Protein AF-A0A382Z1J2-F1 (afdb_monomer_lite)

Organism: NCBI:txid408172

Structure (mmCIF, N/CA/C/O backbone):
data_AF-A0A382Z1J2-F1
#
_entry.id   AF-A0A382Z1J2-F1
#
loop_
_atom_site.group_PDB
_atom_site.id
_atom_site.type_symbol
_atom_site.label_atom_id
_atom_site.label_alt_id
_atom_site.label_comp_id
_atom_site.label_asym_id
_atom_site.label_entity_id
_atom_site.label_seq_id
_atom_site.pdbx_PDB_ins_code
_atom_site.Cartn_x
_atom_site.Cartn_y
_atom_site.Cartn_z
_atom_site.occupancy
_atom_site.B_iso_or_equiv
_atom_site.auth_seq_id
_atom_site.auth_comp_id
_atom_site.auth_asym_id
_atom_site.auth_atom_id
_atom_site.pdbx_PDB_model_num
ATOM 1 N N . ALA A 1 1 ? 3.751 4.904 -7.954 1.00 71.00 1 ALA A N 1
ATOM 2 C CA . ALA A 1 1 ? 2.376 4.544 -7.549 1.00 71.00 1 ALA A CA 1
ATOM 3 C C . ALA A 1 1 ? 1.380 5.595 -8.048 1.00 71.00 1 ALA A C 1
ATOM 5 O O . ALA A 1 1 ? 1.786 6.731 -8.272 1.00 71.00 1 ALA A O 1
ATOM 6 N N . GLY A 1 2 ? 0.118 5.220 -8.279 1.00 85.19 2 GLY A N 1
ATOM 7 C CA . GLY A 1 2 ? -0.967 6.159 -8.624 1.00 85.19 2 GLY A CA 1
ATOM 8 C C . GLY A 1 2 ? -1.849 6.589 -7.457 1.00 85.19 2 GLY A C 1
ATOM 9 O O . GLY A 1 2 ? -2.579 7.573 -7.568 1.00 85.19 2 GLY A O 1
ATOM 10 N N . SER A 1 3 ? -1.703 5.887 -6.339 1.00 89.44 3 SER A N 1
ATOM 11 C CA . SER A 1 3 ? -2.340 6.173 -5.064 1.00 89.44 3 SER A CA 1
ATOM 12 C C . SER A 1 3 ? -1.285 6.220 -3.968 1.00 89.44 3 SER A C 1
ATOM 14 O O . SER A 1 3 ? -0.315 5.460 -3.997 1.00 89.44 3 SER A O 1
ATOM 16 N N . ALA A 1 4 ? -1.483 7.111 -3.009 1.00 90.88 4 ALA A N 1
ATOM 17 C CA . ALA A 1 4 ? -0.715 7.204 -1.780 1.00 90.88 4 ALA A CA 1
ATOM 18 C C . ALA A 1 4 ? -1.682 7.411 -0.617 1.00 90.88 4 ALA A C 1
ATOM 20 O O . ALA A 1 4 ? -2.645 8.170 -0.740 1.00 90.88 4 ALA A O 1
ATOM 21 N N . PHE A 1 5 ? -1.411 6.770 0.515 1.00 93.94 5 PHE A N 1
ATOM 22 C CA . PHE A 1 5 ? -2.270 6.857 1.686 1.00 93.94 5 PHE A CA 1
ATOM 23 C C . PHE A 1 5 ? -1.522 7.488 2.851 1.00 93.94 5 PHE A C 1
ATOM 25 O O . PHE A 1 5 ? -0.310 7.320 3.022 1.00 93.94 5 PHE A O 1
ATOM 32 N N . LYS A 1 6 ? -2.251 8.239 3.671 1.00 94.75 6 LYS A N 1
ATOM 33 C CA . LYS A 1 6 ? -1.761 8.701 4.967 1.00 94.75 6 LYS A CA 1
ATOM 34 C C . LYS A 1 6 ? -2.749 8.312 6.041 1.00 94.75 6 LYS A C 1
ATOM 36 O O . LYS A 1 6 ? -3.935 8.584 5.900 1.00 94.75 6 LYS A O 1
ATOM 41 N N . LYS A 1 7 ? -2.246 7.723 7.118 1.00 94.88 7 LYS A N 1
ATOM 42 C CA . LYS A 1 7 ? -3.009 7.506 8.338 1.00 94.88 7 LYS A CA 1
ATOM 43 C C . LYS A 1 7 ? -2.751 8.666 9.293 1.00 94.88 7 LYS A C 1
ATOM 45 O O . LYS A 1 7 ? -1.609 8.871 9.711 1.00 94.88 7 LYS A O 1
ATOM 50 N N . VAL A 1 8 ? -3.791 9.421 9.618 1.00 93.69 8 VAL A N 1
ATOM 51 C CA . VAL A 1 8 ? -3.743 10.575 10.517 1.00 93.69 8 VAL A CA 1
ATOM 52 C C . VAL A 1 8 ? -4.424 10.200 11.822 1.00 93.69 8 VAL A C 1
ATOM 54 O O . VAL A 1 8 ? -5.600 9.864 11.829 1.00 93.69 8 VAL A O 1
ATOM 57 N N . TYR A 1 9 ? -3.686 10.231 12.926 1.00 91.06 9 TYR A N 1
ATOM 58 C CA . TYR A 1 9 ? -4.216 9.926 14.254 1.00 91.06 9 TYR A CA 1
ATOM 59 C C . TYR A 1 9 ? -3.535 10.786 15.314 1.00 91.06 9 TYR A C 1
ATOM 61 O O . TYR A 1 9 ? -2.428 11.284 15.109 1.00 91.06 9 TYR A O 1
ATOM 69 N N . TYR A 1 10 ? -4.196 10.973 16.453 1.00 87.38 10 TYR A N 1
ATOM 70 C CA . TYR A 1 10 ? -3.567 11.578 17.621 1.00 87.38 10 TYR A CA 1
ATOM 71 C C . TYR A 1 10 ? -2.787 10.503 18.378 1.00 87.38 10 TYR A C 1
ATOM 73 O O . TYR A 1 10 ? -3.355 9.485 18.767 1.00 87.38 10 TYR A O 1
ATOM 81 N N . ASP A 1 11 ? -1.480 10.698 18.529 1.00 84.69 11 ASP A N 1
ATOM 82 C CA . ASP A 1 11 ? -0.621 9.787 19.278 1.00 84.69 11 ASP A CA 1
ATOM 83 C C . ASP A 1 11 ? -0.529 10.278 20.725 1.00 84.69 11 ASP A C 1
ATOM 85 O O . ASP A 1 11 ? 0.053 11.332 20.991 1.00 84.69 11 ASP A O 1
ATOM 89 N N . GLU A 1 12 ? -1.129 9.529 21.651 1.00 75.19 12 GLU A N 1
ATOM 90 C CA . GLU A 1 12 ? -1.176 9.881 23.075 1.00 75.19 12 GLU A CA 1
ATOM 91 C C . GLU A 1 12 ? 0.209 9.867 23.732 1.00 75.19 12 GLU A C 1
ATOM 93 O O . GLU A 1 12 ? 0.464 10.667 24.629 1.00 75.19 12 GLU A O 1
ATOM 98 N N . LEU A 1 13 ? 1.131 9.020 23.260 1.00 76.56 13 LEU A N 1
ATOM 99 C CA . LEU A 1 13 ? 2.489 8.947 23.806 1.00 76.56 13 LEU A CA 1
ATOM 100 C C . LEU A 1 13 ? 3.318 10.164 23.392 1.00 76.56 13 LEU A C 1
ATOM 102 O O . LEU A 1 13 ? 4.141 10.652 24.164 1.00 76.56 13 LEU A O 1
ATOM 106 N N . LEU A 1 14 ? 3.106 10.659 22.170 1.00 82.19 14 LEU A N 1
ATOM 107 C CA . LEU A 1 14 ? 3.779 11.853 21.653 1.00 82.19 14 LEU A CA 1
ATOM 108 C C . LEU A 1 14 ? 3.022 13.155 21.957 1.00 82.19 14 LEU A C 1
ATOM 110 O O . LEU A 1 14 ? 3.571 14.234 21.726 1.00 82.19 14 LEU A O 1
ATOM 114 N N . GLY A 1 15 ? 1.770 13.074 22.416 1.00 86.81 15 GLY A N 1
ATOM 115 C CA . GLY A 1 15 ? 0.908 14.221 22.709 1.00 86.81 15 GLY A CA 1
ATOM 116 C C . GLY A 1 15 ? 0.583 15.092 21.491 1.00 86.81 15 GLY A C 1
ATOM 117 O O . GLY A 1 15 ? 0.356 16.296 21.634 1.00 86.81 15 GLY A O 1
ATOM 118 N N . ARG A 1 16 ? 0.599 14.534 20.272 1.00 90.75 16 ARG A N 1
ATOM 119 C CA . ARG A 1 16 ? 0.376 15.301 19.033 1.00 90.75 16 ARG A CA 1
ATOM 120 C C . ARG A 1 16 ? -0.281 14.482 17.930 1.00 90.75 16 ARG A C 1
ATOM 122 O O . ARG A 1 16 ? -0.184 13.259 17.897 1.00 90.75 16 ARG A O 1
ATOM 129 N N . ALA A 1 17 ? -0.879 15.181 16.967 1.00 91.25 17 ALA A N 1
ATOM 130 C CA . ALA A 1 17 ? -1.328 14.566 15.725 1.00 91.25 17 ALA A CA 1
ATOM 131 C C . ALA A 1 17 ? -0.125 14.080 14.900 1.00 91.25 17 ALA A C 1
ATOM 133 O O . ALA A 1 17 ? 0.835 14.819 14.666 1.00 91.25 17 ALA A O 1
ATOM 134 N N . VAL A 1 18 ? -0.194 12.833 14.449 1.00 92.75 18 VAL A N 1
ATOM 135 C CA . VAL A 1 18 ? 0.804 12.181 13.609 1.00 92.75 18 VAL A CA 1
ATOM 136 C C . VAL A 1 18 ? 0.145 11.793 12.294 1.00 92.75 18 VAL A C 1
ATOM 138 O O . VAL A 1 18 ? -0.941 11.223 12.260 1.00 92.75 18 VAL A O 1
ATOM 141 N N . SER A 1 19 ? 0.829 12.101 11.196 1.00 93.50 19 SER A N 1
ATOM 142 C CA . SER A 1 19 ? 0.450 11.688 9.848 1.00 93.50 19 SER A CA 1
ATOM 143 C C . SER A 1 19 ? 1.495 10.700 9.341 1.00 93.50 19 SER A C 1
ATOM 145 O O . SER A 1 19 ? 2.573 11.111 8.906 1.00 93.50 19 SER A O 1
ATOM 147 N N . LYS A 1 20 ? 1.176 9.407 9.365 1.00 93.00 20 LYS A N 1
ATOM 148 C CA . LYS A 1 20 ? 2.067 8.346 8.890 1.00 93.00 20 LYS A CA 1
ATOM 149 C C . LYS A 1 20 ? 1.726 7.968 7.451 1.00 93.00 20 LYS A C 1
ATOM 151 O O . LYS A 1 20 ? 0.559 7.800 7.115 1.00 93.00 20 LYS A O 1
ATOM 156 N N . PHE A 1 21 ? 2.742 7.841 6.604 1.00 93.56 21 PHE A N 1
ATOM 157 C CA . PHE A 1 21 ? 2.568 7.308 5.254 1.00 93.56 21 PHE A CA 1
ATOM 158 C C . PHE A 1 21 ? 2.218 5.815 5.308 1.00 93.56 21 PHE A C 1
ATOM 160 O O . PHE A 1 21 ? 2.789 5.080 6.113 1.00 93.56 21 PHE A O 1
ATOM 167 N N . VAL A 1 22 ? 1.283 5.398 4.458 1.00 92.69 22 VAL A N 1
ATOM 168 C CA . VAL A 1 22 ? 0.839 4.011 4.295 1.00 92.69 22 VAL A CA 1
ATOM 169 C C . VAL A 1 22 ? 0.973 3.654 2.818 1.00 92.69 22 VAL A C 1
ATOM 171 O O . VAL A 1 22 ? 0.518 4.405 1.946 1.00 92.69 22 VAL A O 1
ATOM 174 N N . GLN A 1 23 ? 1.640 2.535 2.538 1.00 88.69 23 GLN A N 1
ATOM 175 C CA . GLN A 1 23 ? 1.785 2.035 1.175 1.00 88.69 23 GLN A CA 1
ATOM 176 C C . GLN A 1 23 ? 0.443 1.508 0.663 1.00 88.69 23 GLN A C 1
ATOM 178 O O . GLN A 1 23 ? -0.420 1.102 1.436 1.00 88.69 23 GLN A O 1
ATOM 183 N N . ALA A 1 24 ? 0.252 1.544 -0.656 1.00 87.50 24 ALA A N 1
ATOM 184 C CA . ALA A 1 24 ? -0.990 1.070 -1.260 1.00 87.50 24 ALA A CA 1
ATOM 185 C C . ALA A 1 24 ? -1.201 -0.437 -1.055 1.00 87.50 24 ALA A C 1
ATOM 187 O O . ALA A 1 24 ? -2.344 -0.855 -0.895 1.00 87.50 24 ALA A O 1
ATOM 188 N N . ASP A 1 25 ? -0.111 -1.204 -1.005 1.00 86.81 25 ASP A N 1
ATOM 189 C CA . ASP A 1 25 ? -0.128 -2.661 -0.838 1.00 86.81 25 ASP A CA 1
ATOM 190 C C . ASP A 1 25 ? -0.486 -3.083 0.598 1.00 86.81 25 ASP A C 1
ATOM 192 O O . ASP A 1 25 ? -1.042 -4.156 0.817 1.00 86.81 25 ASP A O 1
ATOM 196 N N . ASP A 1 26 ? -0.245 -2.201 1.574 1.00 90.69 26 ASP A N 1
ATOM 197 C CA . ASP A 1 26 ? -0.580 -2.426 2.984 1.00 90.69 26 ASP A CA 1
ATOM 198 C C . ASP A 1 26 ? -2.039 -2.068 3.319 1.00 90.69 26 ASP A C 1
ATOM 200 O O . ASP A 1 26 ? -2.511 -2.375 4.416 1.00 90.69 26 ASP A O 1
ATOM 204 N N . LEU A 1 27 ? -2.768 -1.402 2.415 1.00 92.25 27 LEU A N 1
ATOM 205 C CA . LEU A 1 27 ? -4.158 -0.996 2.626 1.00 92.25 27 LEU A CA 1
ATOM 206 C C . LEU A 1 27 ? -5.108 -1.852 1.784 1.00 92.25 27 LEU A C 1
ATOM 208 O O . LEU A 1 27 ? -5.113 -1.775 0.556 1.00 92.25 27 LEU A O 1
ATOM 212 N N . VAL A 1 28 ? -5.969 -2.611 2.456 1.00 91.69 28 VAL A N 1
ATOM 213 C CA . VAL A 1 28 ? -6.955 -3.499 1.839 1.00 91.69 28 VAL A CA 1
ATOM 214 C C . VAL A 1 28 ? -8.354 -2.929 2.044 1.00 91.69 28 VAL A C 1
ATOM 216 O O . VAL A 1 28 ? -8.776 -2.640 3.165 1.00 91.69 28 VAL A O 1
ATOM 219 N N . VAL A 1 29 ? -9.088 -2.789 0.944 1.00 92.12 29 VAL A N 1
ATOM 220 C CA . VAL A 1 29 ? -10.468 -2.292 0.917 1.00 92.12 29 VAL A CA 1
ATOM 221 C C . VAL A 1 29 ? -11.348 -3.208 0.056 1.00 92.12 29 VAL A C 1
ATOM 223 O O . VAL A 1 29 ? -10.836 -3.852 -0.864 1.00 92.12 29 VAL A O 1
ATOM 226 N N . PRO A 1 30 ? -12.664 -3.289 0.321 1.00 90.56 30 PRO A N 1
ATOM 227 C CA . PRO A 1 30 ? -13.604 -4.015 -0.521 1.00 90.56 30 PRO A CA 1
ATOM 228 C C . PRO A 1 30 ? -13.567 -3.546 -1.978 1.00 90.56 30 PRO A C 1
ATOM 230 O O . PRO A 1 30 ? -13.531 -2.350 -2.256 1.00 90.56 30 PRO A O 1
ATOM 233 N N . TYR A 1 31 ? -13.669 -4.490 -2.918 1.00 85.81 31 TYR A N 1
ATOM 234 C CA . TYR A 1 31 ? -13.696 -4.195 -4.358 1.00 85.81 31 TYR A CA 1
ATOM 235 C C . TYR A 1 31 ? -14.867 -3.308 -4.795 1.00 85.81 31 TYR A C 1
ATOM 237 O O . TYR A 1 31 ? -14.799 -2.671 -5.843 1.00 85.81 31 TYR A O 1
ATOM 245 N N . THR A 1 32 ? -15.946 -3.286 -4.016 1.00 86.69 32 THR A N 1
ATOM 246 C CA . THR A 1 32 ? -17.140 -2.476 -4.275 1.00 86.69 32 THR A CA 1
ATOM 247 C C . THR A 1 32 ? -16.946 -0.999 -3.934 1.00 86.69 32 THR A C 1
ATOM 249 O O . THR A 1 32 ? -17.743 -0.177 -4.377 1.00 86.69 32 THR A O 1
ATOM 252 N N . ALA A 1 33 ? -15.910 -0.646 -3.168 1.00 87.25 33 ALA A N 1
ATOM 253 C CA . ALA A 1 33 ? -15.700 0.715 -2.700 1.00 87.25 33 ALA A CA 1
ATOM 254 C C . ALA A 1 33 ? -15.060 1.604 -3.780 1.00 87.25 33 ALA A C 1
ATOM 256 O O . ALA A 1 33 ? -14.008 1.294 -4.344 1.00 87.25 33 ALA A O 1
ATOM 257 N N . THR A 1 34 ? -15.668 2.765 -4.030 1.00 85.81 34 THR A N 1
ATOM 258 C CA . THR A 1 34 ? -15.136 3.810 -4.924 1.00 85.81 34 THR A CA 1
ATOM 259 C C . THR A 1 34 ? -14.233 4.810 -4.210 1.00 85.81 34 THR A C 1
ATOM 261 O O . THR A 1 34 ? -13.389 5.458 -4.838 1.00 85.81 34 THR A O 1
ATOM 264 N N . SER A 1 35 ? -14.386 4.942 -2.897 1.00 86.69 35 SER A N 1
ATOM 265 C CA . SER A 1 35 ? -13.677 5.886 -2.035 1.00 86.69 35 SER A CA 1
ATOM 266 C C . SER A 1 35 ? -13.406 5.246 -0.665 1.00 86.69 35 SER A C 1
ATOM 268 O O . SER A 1 35 ? -13.819 4.112 -0.428 1.00 86.69 35 SER A O 1
ATOM 270 N N . ILE A 1 36 ? -12.648 5.915 0.211 1.00 88.88 36 ILE A N 1
ATOM 271 C CA . ILE A 1 36 ? -12.425 5.411 1.584 1.00 88.88 36 ILE A CA 1
ATOM 272 C C . ILE A 1 36 ? -13.680 5.637 2.430 1.00 88.88 36 ILE A C 1
ATOM 274 O O . ILE A 1 36 ? -14.003 4.835 3.304 1.00 88.88 36 ILE A O 1
ATOM 278 N N . GLU A 1 37 ? -14.383 6.720 2.131 1.00 85.31 37 GLU A N 1
ATOM 279 C CA . GLU A 1 37 ? -15.594 7.174 2.790 1.00 85.31 37 GLU A CA 1
ATOM 280 C C . GLU A 1 37 ? -16.766 6.216 2.534 1.00 85.31 37 GLU A C 1
ATOM 282 O O . GLU A 1 37 ? -17.547 5.949 3.442 1.00 85.31 37 GLU A O 1
ATOM 287 N N . ASP A 1 38 ? -16.841 5.640 1.330 1.00 85.88 38 ASP A N 1
ATOM 288 C CA . ASP A 1 38 ? -17.861 4.650 0.954 1.00 85.88 38 ASP A CA 1
ATOM 289 C C . ASP A 1 38 ? -17.485 3.213 1.364 1.00 85.88 38 ASP A C 1
ATOM 291 O O . ASP A 1 38 ? -18.236 2.272 1.110 1.00 85.88 38 ASP A O 1
ATOM 295 N N . ALA A 1 39 ? -16.294 3.000 1.932 1.00 89.00 39 ALA A N 1
ATOM 296 C CA . ALA A 1 39 ? -15.816 1.664 2.259 1.00 89.00 39 ALA A CA 1
ATOM 297 C C . ALA A 1 39 ? -16.370 1.180 3.609 1.00 89.00 39 ALA A C 1
ATOM 299 O O . ALA A 1 39 ? -16.010 1.699 4.671 1.00 89.00 39 ALA A O 1
ATOM 300 N N . ASP A 1 40 ? -17.156 0.099 3.565 1.00 87.56 40 ASP A N 1
ATOM 301 C CA . ASP A 1 40 ? -17.682 -0.593 4.755 1.00 87.56 40 ASP A CA 1
ATOM 302 C C . ASP A 1 40 ? -16.577 -1.163 5.656 1.00 87.56 40 ASP A C 1
ATOM 304 O O . ASP A 1 40 ? -16.747 -1.315 6.868 1.00 87.56 40 ASP A O 1
ATOM 308 N N . ALA A 1 41 ? -15.442 -1.513 5.051 1.00 91.62 41 ALA A N 1
ATOM 309 C CA . ALA A 1 41 ? -14.282 -2.037 5.743 1.00 91.62 41 ALA A CA 1
ATOM 310 C C . ALA A 1 41 ? -13.006 -1.397 5.197 1.00 91.62 41 ALA A C 1
ATOM 312 O O . ALA A 1 41 ? -12.798 -1.339 3.988 1.00 91.62 41 ALA A O 1
ATOM 313 N N . VAL A 1 42 ? -12.120 -0.963 6.087 1.00 94.31 42 VAL A N 1
ATOM 314 C CA . VAL A 1 42 ? -10.776 -0.507 5.717 1.00 94.31 42 VAL A CA 1
ATOM 315 C C . VAL A 1 42 ? -9.781 -1.251 6.585 1.00 94.31 42 VAL A C 1
ATOM 317 O O . VAL A 1 42 ? -9.794 -1.116 7.806 1.00 94.31 42 VAL A O 1
ATOM 320 N N . MET A 1 43 ? -8.935 -2.069 5.969 1.00 95.12 43 MET A N 1
ATOM 321 C CA . MET A 1 43 ? -7.949 -2.874 6.678 1.00 95.12 43 MET A CA 1
ATOM 322 C C . MET A 1 43 ? -6.549 -2.374 6.358 1.00 95.12 43 MET A C 1
ATOM 324 O O . MET A 1 43 ? -6.213 -2.133 5.203 1.00 95.12 43 MET A O 1
ATOM 328 N N . HIS A 1 44 ? -5.727 -2.228 7.385 1.00 95.50 44 HIS A N 1
ATOM 329 C CA . HIS A 1 44 ? -4.332 -1.842 7.254 1.00 95.50 44 HIS A CA 1
ATOM 330 C C . HIS A 1 44 ? -3.446 -2.932 7.842 1.00 95.50 44 HIS A C 1
ATOM 332 O O . HIS A 1 44 ? -3.523 -3.242 9.034 1.00 95.50 44 HIS A O 1
ATOM 338 N N . THR A 1 45 ? -2.607 -3.502 6.989 1.00 93.75 45 THR A N 1
ATOM 339 C CA . THR A 1 45 ? -1.619 -4.511 7.342 1.00 93.75 45 THR A CA 1
ATOM 340 C C . THR A 1 45 ? -0.361 -3.837 7.868 1.00 93.75 45 THR A C 1
ATOM 342 O O . THR A 1 45 ? 0.194 -2.933 7.255 1.00 93.75 45 THR A O 1
ATOM 345 N N . ILE A 1 46 ? 0.094 -4.268 9.039 1.00 91.81 46 ILE A N 1
ATOM 346 C CA . ILE A 1 46 ? 1.254 -3.721 9.731 1.00 91.81 46 ILE A CA 1
ATOM 347 C C . ILE A 1 46 ? 2.181 -4.878 10.077 1.00 91.81 46 ILE A C 1
ATOM 349 O O . ILE A 1 46 ? 1.844 -5.733 10.895 1.00 91.81 46 ILE A O 1
ATOM 353 N N . LYS A 1 47 ? 3.381 -4.869 9.500 1.00 89.56 47 LYS A N 1
ATOM 354 C CA . LYS A 1 47 ? 4.469 -5.766 9.899 1.00 89.56 47 LYS A CA 1
ATOM 355 C C . LYS A 1 47 ? 5.206 -5.160 11.100 1.00 89.56 47 LYS A C 1
ATOM 357 O O . LYS A 1 47 ? 5.559 -3.978 11.075 1.00 89.56 47 LYS A O 1
ATOM 362 N N . MET A 1 48 ? 5.408 -5.928 12.171 1.00 87.88 48 MET A N 1
ATOM 363 C CA . MET A 1 48 ? 6.170 -5.484 13.346 1.00 87.88 48 MET A CA 1
ATOM 364 C C . MET A 1 48 ? 7.040 -6.586 13.940 1.00 87.88 48 MET A C 1
ATOM 366 O O . MET A 1 48 ? 6.715 -7.764 13.832 1.00 87.88 48 MET A O 1
ATOM 370 N N . SER A 1 49 ? 8.137 -6.184 14.580 1.00 88.75 49 SER A N 1
ATOM 371 C CA . SER A 1 49 ? 9.026 -7.105 15.287 1.00 88.75 49 SER A CA 1
ATOM 372 C C . SER A 1 49 ? 8.362 -7.665 16.548 1.00 88.75 49 SER A C 1
ATOM 374 O O . SER A 1 49 ? 7.516 -7.003 17.161 1.00 88.75 49 SER A O 1
ATOM 376 N N . GLU A 1 50 ? 8.796 -8.849 16.982 1.00 87.88 50 GLU A N 1
ATOM 377 C CA . GLU A 1 50 ? 8.374 -9.450 18.254 1.00 87.88 50 GLU A CA 1
ATOM 378 C C . GLU A 1 50 ? 8.512 -8.478 19.436 1.00 87.88 50 GLU A C 1
ATOM 380 O O . GLU A 1 50 ? 7.599 -8.318 20.245 1.00 87.88 50 GLU A O 1
ATOM 385 N N . ASN A 1 51 ? 9.641 -7.770 19.515 1.00 88.38 51 ASN A N 1
ATOM 386 C CA . ASN A 1 51 ? 9.920 -6.860 20.621 1.00 88.38 51 ASN A CA 1
ATOM 387 C C . ASN A 1 51 ? 8.953 -5.666 20.643 1.00 88.38 51 ASN A C 1
ATOM 389 O O . ASN A 1 51 ? 8.484 -5.262 21.706 1.00 88.38 51 ASN A O 1
ATOM 393 N N . ASP A 1 52 ? 8.621 -5.096 19.483 1.00 89.12 52 ASP A N 1
ATOM 394 C CA . ASP A 1 52 ? 7.679 -3.974 19.419 1.00 89.12 52 ASP A CA 1
ATOM 395 C C . ASP A 1 52 ? 6.244 -4.415 19.715 1.00 89.12 52 ASP A C 1
ATOM 397 O O . ASP A 1 52 ? 5.498 -3.685 20.376 1.00 89.12 52 ASP A O 1
ATOM 401 N N . LEU A 1 53 ? 5.875 -5.627 19.296 1.00 89.31 53 LEU A N 1
ATOM 402 C CA . LEU A 1 53 ? 4.618 -6.256 19.684 1.00 89.31 53 LEU A CA 1
ATOM 403 C C . LEU A 1 53 ? 4.558 -6.464 21.202 1.00 89.31 53 LEU A C 1
ATOM 405 O O . LEU A 1 53 ? 3.594 -6.030 21.838 1.00 89.31 53 LEU A O 1
ATOM 409 N N . ARG A 1 54 ? 5.618 -7.017 21.806 1.00 89.75 54 ARG A N 1
ATOM 410 C CA . ARG A 1 54 ? 5.702 -7.239 23.255 1.00 89.75 54 ARG A CA 1
ATOM 411 C C . ARG A 1 54 ? 5.620 -5.935 24.039 1.00 89.75 54 ARG A C 1
ATOM 413 O O . ARG A 1 54 ? 4.869 -5.861 25.006 1.00 89.75 54 ARG A O 1
ATOM 420 N N . LYS A 1 55 ? 6.313 -4.876 23.607 1.00 89.44 55 LYS A N 1
ATOM 421 C CA . LYS A 1 55 ? 6.204 -3.542 24.227 1.00 89.44 55 LYS A CA 1
ATOM 422 C C . LYS A 1 55 ? 4.763 -3.037 24.235 1.00 89.44 55 LYS A C 1
ATOM 424 O O . LYS A 1 55 ? 4.315 -2.509 25.247 1.00 89.44 55 LYS A O 1
ATOM 429 N N . LYS A 1 56 ? 4.023 -3.219 23.136 1.00 88.94 56 LYS A N 1
ATOM 430 C CA . LYS A 1 56 ? 2.610 -2.814 23.045 1.00 88.94 56 LYS A CA 1
ATOM 431 C C . LYS A 1 56 ? 1.679 -3.681 23.893 1.00 88.94 56 LYS A C 1
ATOM 433 O O . LYS A 1 56 ? 0.697 -3.154 24.410 1.00 88.94 56 LYS A O 1
ATOM 438 N N . GLN A 1 57 ? 1.982 -4.969 24.057 1.00 90.75 57 GLN A N 1
ATOM 439 C CA . GLN A 1 57 ? 1.267 -5.840 24.997 1.00 90.75 57 GLN A CA 1
ATOM 440 C C . GLN A 1 57 ? 1.489 -5.391 26.447 1.00 90.75 57 GLN A C 1
ATOM 442 O O . GLN A 1 57 ? 0.531 -5.194 27.186 1.00 90.75 57 GLN A O 1
ATOM 447 N N . VAL A 1 58 ? 2.744 -5.137 26.832 1.00 89.75 58 VAL A N 1
ATOM 448 C CA . VAL A 1 58 ? 3.106 -4.674 28.184 1.00 89.75 58 VAL A CA 1
ATOM 449 C C . VAL A 1 58 ? 2.531 -3.286 28.484 1.00 89.75 58 VAL A C 1
ATOM 451 O O . VAL A 1 58 ? 2.096 -3.032 29.602 1.00 89.75 58 VAL A O 1
ATOM 454 N N . ALA A 1 59 ? 2.466 -2.401 27.486 1.00 87.62 59 ALA A N 1
ATOM 455 C CA . ALA A 1 59 ? 1.813 -1.096 27.604 1.00 87.62 59 ALA A CA 1
ATOM 456 C C . ALA A 1 59 ? 0.273 -1.175 27.697 1.00 87.62 59 ALA A C 1
ATOM 458 O O . ALA A 1 59 ? -0.375 -0.144 27.855 1.00 87.62 59 ALA A O 1
ATOM 459 N N . GLY A 1 60 ? -0.326 -2.366 27.564 1.00 86.44 60 GLY A N 1
ATOM 460 C CA . GLY A 1 60 ? -1.776 -2.573 27.619 1.00 86.44 60 GLY A CA 1
ATOM 461 C C . GLY A 1 60 ? -2.531 -2.179 26.344 1.00 86.44 60 GLY A C 1
ATOM 462 O O . GLY A 1 60 ? -3.759 -2.213 26.328 1.00 86.44 60 GLY A O 1
ATOM 463 N N . PHE A 1 61 ? -1.830 -1.821 25.262 1.00 88.31 61 PHE A N 1
ATOM 464 C CA . PHE A 1 61 ? -2.463 -1.484 23.981 1.00 88.31 61 PHE A CA 1
ATOM 465 C C . PHE A 1 61 ? -3.001 -2.728 23.259 1.00 88.31 61 PHE A C 1
ATOM 467 O O . PHE A 1 61 ? -4.054 -2.688 22.614 1.00 88.31 61 PHE A O 1
ATOM 474 N N . TYR A 1 62 ? -2.269 -3.838 23.373 1.00 92.44 62 TYR A N 1
ATOM 475 C CA . TYR A 1 62 ? -2.676 -5.153 22.890 1.00 92.44 62 TYR A CA 1
ATOM 476 C C . TYR A 1 62 ? -2.868 -6.114 24.055 1.00 92.44 62 TYR A C 1
ATOM 478 O O . TYR A 1 62 ? -2.180 -6.030 25.069 1.00 92.44 62 TYR A O 1
ATOM 486 N N . LYS A 1 63 ? -3.786 -7.063 23.884 1.00 92.25 63 LYS A N 1
ATOM 487 C CA . LYS A 1 63 ? -3.974 -8.176 24.805 1.00 92.25 63 LYS A CA 1
ATOM 488 C C . LYS A 1 63 ? -2.670 -8.966 24.925 1.00 92.25 63 LYS A C 1
ATOM 490 O O . LYS A 1 63 ? -2.069 -9.328 23.910 1.00 92.25 63 LYS A O 1
ATOM 495 N N . ASP A 1 64 ? -2.257 -9.235 26.160 1.00 90.00 64 ASP A N 1
ATOM 496 C CA . ASP A 1 64 ? -1.115 -10.101 26.437 1.00 90.00 64 ASP A CA 1
ATOM 497 C C . ASP A 1 64 ? -1.509 -11.557 26.135 1.00 90.00 64 ASP A C 1
ATOM 499 O O . ASP A 1 64 ? -2.268 -12.188 26.873 1.00 90.00 64 ASP A O 1
ATOM 503 N N . VAL A 1 65 ? -1.070 -12.042 24.975 1.00 88.62 65 VAL A N 1
ATOM 504 C CA . VAL A 1 65 ? -1.235 -13.419 24.508 1.00 88.62 65 VAL A CA 1
ATOM 505 C C . VAL A 1 65 ? 0.080 -13.885 23.905 1.00 88.62 65 VAL A C 1
ATOM 507 O O . VAL A 1 65 ? 0.772 -13.116 23.234 1.00 88.62 65 VAL A O 1
ATOM 510 N N . GLU A 1 66 ? 0.411 -15.151 24.132 1.00 84.44 66 GLU A N 1
ATOM 511 C CA . GLU A 1 66 ? 1.572 -15.775 23.511 1.00 84.44 66 GLU A CA 1
ATOM 512 C C . GLU A 1 66 ? 1.282 -16.005 22.022 1.00 84.44 66 GLU A C 1
ATOM 514 O O . GLU A 1 66 ? 0.289 -16.640 21.653 1.00 84.44 66 GLU A O 1
ATOM 519 N N . LEU A 1 67 ? 2.124 -15.437 21.161 1.00 84.25 67 LEU A N 1
ATOM 520 C CA . LEU A 1 67 ? 1.981 -15.480 19.709 1.00 84.25 67 LEU A CA 1
ATOM 521 C C . LEU A 1 67 ? 3.230 -16.124 19.127 1.00 84.25 67 LEU A C 1
ATOM 523 O O . LEU A 1 67 ? 4.338 -15.878 19.595 1.00 84.25 67 LEU A O 1
ATOM 527 N N . LYS A 1 68 ? 3.049 -16.940 18.091 1.00 80.94 68 LYS A N 1
ATOM 528 C CA . LYS A 1 68 ? 4.165 -17.525 17.350 1.00 80.94 68 LYS A CA 1
ATOM 529 C C . LYS A 1 68 ? 4.378 -16.732 16.067 1.00 80.94 68 LYS A C 1
ATOM 531 O O . LYS A 1 68 ? 3.376 -16.392 15.431 1.00 80.94 68 LYS A O 1
ATOM 536 N N . PRO A 1 69 ? 5.632 -16.442 15.688 1.00 75.88 69 PRO A N 1
ATOM 537 C CA . PRO A 1 69 ? 5.901 -15.756 14.438 1.00 75.88 69 PRO A CA 1
ATOM 538 C C . PRO A 1 69 ? 5.363 -16.592 13.277 1.00 75.88 69 PRO A C 1
ATOM 540 O O . PRO A 1 69 ? 5.452 -17.825 13.271 1.00 75.88 69 PRO A O 1
ATOM 543 N N . GLY A 1 70 ? 4.752 -15.911 12.313 1.00 69.00 70 GLY A N 1
ATOM 544 C CA . GLY A 1 70 ? 4.348 -16.543 11.067 1.00 69.00 70 GLY A CA 1
ATOM 545 C C . GLY A 1 70 ? 5.557 -16.875 10.210 1.00 69.00 70 GLY A C 1
ATOM 546 O O . GLY A 1 70 ? 6.607 -16.243 10.316 1.00 69.00 70 GLY A O 1
ATOM 547 N N . TYR A 1 71 ? 5.387 -17.828 9.299 1.00 65.25 71 TYR A N 1
ATOM 548 C CA . TYR A 1 71 ? 6.315 -17.937 8.183 1.00 65.25 71 TYR A CA 1
ATOM 549 C C . TYR A 1 71 ? 6.098 -16.732 7.270 1.00 65.25 71 TYR A C 1
ATOM 551 O O . TYR A 1 71 ? 4.995 -16.540 6.756 1.00 65.25 71 TYR A O 1
ATOM 559 N N . ASP A 1 72 ? 7.147 -15.939 7.066 1.00 63.56 72 ASP A N 1
ATOM 560 C CA . ASP A 1 72 ? 7.179 -14.863 6.077 1.00 63.56 72 ASP A CA 1
ATOM 561 C C . ASP A 1 72 ? 7.123 -15.491 4.675 1.00 63.56 72 ASP A C 1
ATOM 563 O O . ASP A 1 72 ? 8.146 -15.795 4.056 1.00 63.56 72 ASP A O 1
ATOM 567 N N . GLN A 1 73 ? 5.911 -15.805 4.209 1.00 63.06 73 GLN A N 1
ATOM 568 C CA . GLN A 1 73 ? 5.674 -16.318 2.864 1.00 63.06 73 GLN A CA 1
ATOM 569 C C . GLN A 1 73 ? 5.797 -15.166 1.874 1.00 63.06 73 GLN A C 1
ATOM 571 O O . GLN A 1 73 ? 4.806 -14.592 1.435 1.00 63.06 73 GLN A O 1
ATOM 576 N N . GLU A 1 74 ? 7.035 -14.836 1.525 1.00 68.12 74 GLU A N 1
ATOM 577 C CA . GLU A 1 74 ? 7.299 -13.889 0.454 1.00 68.12 74 GLU A CA 1
ATOM 578 C C . GLU A 1 74 ? 6.794 -14.424 -0.881 1.00 68.12 74 GLU A C 1
ATOM 580 O O . GLU A 1 74 ? 7.184 -15.504 -1.348 1.00 68.12 74 GLU A O 1
ATOM 585 N N . THR A 1 75 ? 5.977 -13.613 -1.535 1.00 76.56 75 THR A N 1
ATOM 586 C CA . THR A 1 75 ? 5.558 -13.838 -2.908 1.00 76.56 75 THR A CA 1
ATOM 587 C C . THR A 1 75 ? 6.738 -13.673 -3.870 1.00 76.56 75 THR A C 1
ATOM 589 O O . THR A 1 75 ? 7.710 -12.959 -3.620 1.00 76.56 75 THR A O 1
ATOM 592 N N . GLU A 1 76 ? 6.653 -14.312 -5.038 1.00 76.69 76 GLU A N 1
ATOM 593 C CA . GLU A 1 76 ? 7.656 -14.146 -6.102 1.00 76.69 76 GLU A CA 1
ATOM 594 C C . GLU A 1 76 ? 7.768 -12.693 -6.600 1.00 76.69 76 GLU A C 1
ATOM 596 O O . GLU A 1 76 ? 8.797 -12.303 -7.155 1.00 76.69 76 GLU A O 1
ATOM 601 N N . VAL A 1 77 ? 6.714 -11.894 -6.409 1.00 80.12 77 VAL A N 1
ATOM 602 C CA . VAL A 1 77 ? 6.702 -10.465 -6.739 1.00 80.12 77 VAL A CA 1
ATOM 603 C C . VAL A 1 77 ? 7.553 -9.689 -5.737 1.00 80.12 77 VAL A C 1
ATOM 605 O O . VAL A 1 77 ? 8.498 -9.026 -6.160 1.00 80.12 77 VAL A O 1
ATOM 608 N N . GLU A 1 78 ? 7.314 -9.864 -4.435 1.00 77.62 78 GLU A N 1
ATOM 609 C CA . GLU A 1 78 ? 8.092 -9.212 -3.368 1.00 77.62 78 GLU A CA 1
ATOM 610 C C . GLU A 1 78 ? 9.587 -9.553 -3.465 1.00 77.62 78 GLU A C 1
ATOM 612 O O . GLU A 1 78 ? 10.442 -8.672 -3.365 1.00 77.62 78 GLU A O 1
ATOM 617 N N . LYS A 1 79 ? 9.928 -10.812 -3.778 1.00 80.81 79 LYS A N 1
ATOM 618 C CA . LYS A 1 79 ? 11.328 -11.215 -4.002 1.00 80.81 79 LYS A CA 1
ATOM 619 C C . LYS A 1 79 ? 11.981 -10.445 -5.146 1.00 80.81 79 LYS A C 1
ATOM 621 O O . LYS A 1 79 ? 13.149 -10.064 -5.045 1.00 80.81 79 LYS A O 1
ATOM 626 N N . LYS A 1 80 ? 11.257 -10.240 -6.251 1.00 81.88 80 LYS A N 1
ATOM 627 C CA . LYS A 1 80 ? 11.763 -9.484 -7.406 1.00 81.88 80 LYS A CA 1
ATOM 628 C C . LYS A 1 80 ? 11.900 -8.005 -7.088 1.00 81.88 80 LYS A C 1
ATOM 630 O O . LYS A 1 80 ? 12.909 -7.423 -7.467 1.00 81.88 80 LYS A O 1
ATOM 635 N N . GLU A 1 81 ? 10.930 -7.413 -6.401 1.00 79.75 81 GLU A N 1
ATOM 636 C CA . GLU A 1 81 ? 11.004 -6.017 -5.962 1.00 79.75 81 GLU A CA 1
ATOM 637 C C . GLU A 1 81 ? 12.206 -5.795 -5.053 1.00 79.75 81 GLU A C 1
ATOM 639 O O . GLU A 1 81 ? 13.053 -4.956 -5.349 1.00 79.75 81 GLU A O 1
ATOM 644 N N . ARG A 1 82 ? 12.378 -6.641 -4.036 1.00 79.69 82 ARG A N 1
ATOM 645 C CA . ARG A 1 82 ? 13.529 -6.578 -3.136 1.00 79.69 82 ARG A CA 1
ATOM 646 C C . ARG A 1 82 ? 14.861 -6.732 -3.879 1.00 79.69 82 ARG A C 1
ATOM 648 O O . ARG A 1 82 ? 15.823 -6.018 -3.595 1.00 79.69 82 ARG A O 1
ATOM 655 N N . ALA A 1 83 ? 14.923 -7.647 -4.849 1.00 81.38 83 ALA A N 1
ATOM 656 C CA . ALA A 1 83 ? 16.106 -7.825 -5.687 1.00 81.38 83 ALA A CA 1
ATOM 657 C C . ALA A 1 83 ? 16.403 -6.586 -6.550 1.00 81.38 83 ALA A C 1
ATOM 659 O O . ALA A 1 83 ? 17.571 -6.238 -6.720 1.00 81.38 83 ALA A O 1
ATOM 660 N N . LEU A 1 84 ? 15.371 -5.909 -7.067 1.00 81.56 84 LEU A N 1
ATOM 661 C CA . LEU A 1 84 ? 15.501 -4.647 -7.802 1.00 81.56 84 LEU A CA 1
ATOM 662 C C . LEU A 1 84 ? 15.955 -3.495 -6.895 1.00 81.56 84 LEU A C 1
ATOM 664 O O . LEU A 1 84 ? 16.759 -2.672 -7.325 1.00 81.56 84 LEU A O 1
ATOM 668 N N . GLU A 1 85 ? 15.499 -3.464 -5.643 1.00 80.62 85 GLU A N 1
ATOM 669 C CA . GLU A 1 85 ? 15.953 -2.512 -4.619 1.00 80.62 85 GLU A CA 1
ATOM 670 C C . GLU A 1 85 ? 17.375 -2.808 -4.110 1.00 80.62 85 GLU A C 1
ATOM 672 O O . GLU A 1 85 ? 17.968 -2.000 -3.397 1.00 80.62 85 GLU A O 1
ATOM 677 N N . GLY A 1 86 ? 17.953 -3.954 -4.489 1.00 78.00 86 GLY A N 1
ATOM 678 C CA . GLY A 1 86 ? 19.302 -4.360 -4.096 1.00 78.00 86 GLY A CA 1
ATOM 679 C C . GLY A 1 86 ? 19.404 -4.864 -2.655 1.00 78.00 86 GLY A C 1
ATOM 680 O O . GLY A 1 86 ? 20.509 -4.995 -2.125 1.00 78.00 86 GLY A O 1
ATOM 681 N N . ILE A 1 87 ? 18.276 -5.169 -2.013 1.00 77.94 87 ILE A N 1
ATOM 682 C CA . ILE A 1 87 ? 18.231 -5.658 -0.636 1.00 77.94 87 ILE A CA 1
ATOM 683 C C . ILE A 1 87 ? 18.358 -7.188 -0.655 1.00 77.94 87 ILE A C 1
ATOM 685 O O . ILE A 1 87 ? 17.673 -7.889 -1.399 1.00 77.94 87 ILE A O 1
ATOM 689 N N . LYS A 1 88 ? 19.241 -7.745 0.179 1.00 70.12 88 LYS A N 1
ATOM 690 C CA . LYS A 1 88 ? 19.337 -9.196 0.403 1.00 70.12 88 LYS A CA 1
ATOM 691 C C . LYS A 1 88 ? 18.853 -9.518 1.810 1.00 70.12 88 LYS A C 1
ATOM 693 O O . LYS A 1 88 ? 19.316 -8.906 2.768 1.00 70.12 88 LYS A O 1
ATOM 698 N N . LYS A 1 89 ? 17.940 -10.484 1.935 1.00 65.94 89 LYS A N 1
ATOM 699 C CA . LYS A 1 89 ? 17.507 -10.996 3.240 1.00 65.94 89 LYS A CA 1
ATOM 700 C C . LYS A 1 89 ? 18.642 -11.837 3.821 1.00 65.94 89 LYS A C 1
ATOM 702 O O . LYS A 1 89 ? 18.979 -12.878 3.264 1.00 65.94 89 LYS A O 1
ATOM 707 N N . THR A 1 90 ? 19.270 -11.357 4.889 1.00 64.88 90 THR A N 1
ATOM 708 C CA . THR A 1 90 ? 20.429 -12.031 5.505 1.00 64.88 90 THR A CA 1
ATOM 709 C C . THR A 1 90 ? 20.018 -12.925 6.677 1.00 64.88 90 THR A C 1
ATOM 711 O O . THR A 1 90 ? 20.726 -13.874 7.000 1.00 64.88 90 THR A O 1
ATOM 714 N N . ARG A 1 91 ? 18.877 -12.638 7.317 1.00 65.19 91 ARG A N 1
ATOM 715 C CA . ARG A 1 91 ? 18.344 -13.382 8.462 1.00 65.19 91 ARG A CA 1
ATOM 716 C C . ARG A 1 91 ? 16.816 -13.351 8.431 1.00 65.19 91 ARG A C 1
ATOM 718 O O . ARG A 1 91 ? 16.242 -12.334 8.047 1.00 65.19 91 ARG A O 1
ATOM 725 N N . ASP A 1 92 ? 16.182 -14.449 8.832 1.00 64.81 92 ASP A N 1
ATOM 726 C CA . ASP A 1 92 ? 14.756 -14.441 9.146 1.00 64.81 92 ASP A CA 1
ATOM 727 C C . ASP A 1 92 ? 14.574 -13.742 10.495 1.00 64.81 92 ASP A C 1
ATOM 729 O O . ASP A 1 92 ? 15.064 -14.203 11.528 1.00 64.81 92 ASP A O 1
ATOM 733 N N . GLU A 1 93 ? 13.971 -12.560 10.452 1.00 68.31 93 GLU A N 1
ATOM 734 C CA . GLU A 1 93 ? 13.494 -11.867 11.641 1.00 68.31 93 GLU A CA 1
ATOM 735 C C . GLU A 1 93 ? 12.087 -12.372 11.965 1.00 68.31 93 GLU A C 1
ATOM 737 O O . GLU A 1 93 ? 11.277 -12.582 11.058 1.00 68.31 93 GLU A O 1
ATOM 742 N N . ASP A 1 94 ? 11.795 -12.542 13.255 1.00 75.56 94 ASP A N 1
ATOM 743 C CA . ASP A 1 94 ? 10.465 -12.902 13.743 1.00 75.56 94 ASP A CA 1
ATOM 744 C C . ASP A 1 94 ? 9.519 -11.705 13.566 1.00 75.56 94 ASP A C 1
ATOM 746 O O . ASP A 1 94 ? 9.377 -10.827 14.427 1.00 75.56 94 ASP A O 1
ATOM 750 N N . ILE A 1 95 ? 8.922 -11.640 12.376 1.00 83.19 95 ILE A N 1
ATOM 751 C CA . ILE A 1 95 ? 7.999 -10.589 11.958 1.00 83.19 95 ILE A CA 1
ATOM 752 C C . ILE A 1 95 ? 6.568 -11.079 12.166 1.00 83.19 95 ILE A C 1
ATOM 754 O O . ILE A 1 95 ? 6.148 -12.118 11.658 1.00 83.19 95 ILE A O 1
ATOM 758 N N . PHE A 1 96 ? 5.787 -10.274 12.877 1.00 88.06 96 PHE A N 1
ATOM 759 C CA . PHE A 1 96 ? 4.361 -10.482 13.074 1.00 88.06 96 PHE A CA 1
ATOM 760 C C . PHE A 1 96 ? 3.575 -9.598 12.117 1.00 88.06 96 PHE A C 1
ATOM 762 O O . PHE A 1 96 ? 3.844 -8.400 11.991 1.00 88.06 96 PHE A O 1
ATOM 769 N N . THR A 1 97 ? 2.578 -10.191 11.465 1.00 91.12 97 THR A N 1
ATOM 770 C CA . THR A 1 97 ? 1.669 -9.469 10.574 1.00 91.12 97 THR A CA 1
ATOM 771 C C . THR A 1 97 ? 0.383 -9.174 11.324 1.00 91.12 97 THR A C 1
ATOM 773 O O . THR A 1 97 ? -0.380 -10.077 11.668 1.00 91.12 97 THR A O 1
ATOM 776 N N . ILE A 1 98 ? 0.150 -7.894 11.589 1.00 93.00 98 ILE A N 1
ATOM 777 C CA . ILE A 1 98 ? -1.005 -7.409 12.332 1.00 93.00 98 ILE A CA 1
ATOM 778 C C . ILE A 1 98 ? -1.934 -6.678 11.380 1.00 93.00 98 ILE A C 1
ATOM 780 O O . ILE A 1 98 ? -1.524 -5.739 10.707 1.00 93.00 98 ILE A O 1
ATOM 784 N N . VAL A 1 99 ? -3.197 -7.075 11.362 1.00 95.12 99 VAL A N 1
ATOM 785 C CA . VAL A 1 99 ? -4.235 -6.438 10.560 1.00 95.12 99 VAL A CA 1
ATOM 786 C C . VAL A 1 99 ? -5.085 -5.570 11.473 1.00 95.12 99 VAL A C 1
ATOM 788 O O . VAL A 1 99 ? -5.719 -6.053 12.411 1.00 95.12 99 VAL A O 1
ATOM 791 N N . GLU A 1 100 ? -5.089 -4.269 11.212 1.00 95.50 100 GLU A N 1
ATOM 792 C CA . GLU A 1 100 ? -6.006 -3.324 11.836 1.00 95.50 100 GLU A CA 1
ATOM 793 C C . GLU A 1 100 ? -7.206 -3.112 10.910 1.00 95.50 100 GLU A C 1
ATOM 795 O O . GLU A 1 100 ? -7.087 -2.467 9.873 1.00 95.50 100 GLU A O 1
ATOM 800 N N . ALA A 1 101 ? -8.358 -3.657 11.284 1.00 95.38 101 ALA A N 1
ATOM 801 C CA . ALA A 1 101 ? -9.597 -3.594 10.527 1.00 95.38 101 ALA A CA 1
ATOM 802 C C . ALA A 1 101 ? -10.552 -2.553 11.125 1.00 95.38 101 ALA A C 1
ATOM 804 O O . ALA A 1 101 ? -10.977 -2.666 12.274 1.00 95.38 101 ALA A O 1
ATOM 805 N N . HIS A 1 102 ? -10.903 -1.547 10.331 1.00 95.38 102 HIS A N 1
ATOM 806 C CA . HIS A 1 102 ? -11.951 -0.570 10.610 1.00 95.38 102 HIS A CA 1
ATOM 807 C C . HIS A 1 102 ? -13.233 -1.118 10.001 1.00 95.38 102 HIS A C 1
ATOM 809 O O . HIS A 1 102 ? -13.344 -1.163 8.779 1.00 95.38 102 HIS A O 1
ATOM 815 N N . VAL A 1 103 ? -14.153 -1.598 10.834 1.00 94.44 103 VAL A N 1
ATOM 816 C CA . VAL A 1 103 ? -15.343 -2.350 10.409 1.00 94.44 103 VAL A CA 1
ATOM 817 C C . VAL A 1 103 ? -16.553 -1.998 11.267 1.00 94.44 103 VAL A C 1
ATOM 819 O O . VAL A 1 103 ? -16.411 -1.512 12.387 1.00 94.44 103 VAL A O 1
ATOM 822 N N . TYR A 1 104 ? -17.747 -2.290 10.762 1.00 93.31 104 TYR A N 1
ATOM 823 C CA . TYR A 1 104 ? -18.989 -2.179 11.522 1.00 93.31 104 TYR A CA 1
ATOM 824 C C . TYR A 1 104 ? -19.320 -3.508 12.200 1.00 93.31 104 TYR A C 1
ATOM 826 O O . TYR A 1 104 ? -19.463 -4.534 11.529 1.00 93.31 104 TYR A O 1
ATOM 834 N N . LEU A 1 105 ? -19.457 -3.493 13.524 1.00 92.06 105 LEU A N 1
ATOM 835 C CA . LEU A 1 105 ? -19.777 -4.669 14.329 1.00 92.06 105 LEU A CA 1
ATOM 836 C C . LEU A 1 105 ? -20.977 -4.406 15.228 1.00 92.06 105 LEU A C 1
ATOM 838 O O . LEU A 1 105 ? -21.168 -3.298 15.727 1.00 92.06 105 LEU A O 1
ATOM 842 N N . ASP A 1 106 ? -21.744 -5.467 15.440 1.00 90.50 106 ASP A N 1
ATOM 843 C CA . ASP A 1 106 ? -22.731 -5.553 16.505 1.00 90.50 106 ASP A CA 1
ATOM 844 C C . ASP A 1 106 ? -22.155 -6.482 17.575 1.00 90.50 106 ASP A C 1
ATOM 846 O O . ASP A 1 106 ? -21.758 -7.610 17.267 1.00 90.50 106 ASP A O 1
ATOM 850 N N . LEU A 1 107 ? -21.966 -5.961 18.783 1.00 87.50 107 LEU A N 1
ATOM 851 C CA . LEU A 1 107 ? -21.295 -6.663 19.872 1.00 87.50 107 LEU A CA 1
ATOM 852 C C . LEU A 1 107 ? -22.267 -6.788 21.035 1.00 87.50 107 LEU A C 1
ATOM 854 O O . LEU A 1 107 ? -22.725 -5.773 21.556 1.00 87.50 107 LEU A O 1
ATOM 858 N N . GLU A 1 108 ? -22.499 -8.020 21.486 1.00 84.00 108 GLU A N 1
ATOM 859 C CA . GLU A 1 108 ? -23.366 -8.308 22.629 1.00 84.00 108 GLU A CA 1
ATOM 860 C C . GLU A 1 108 ? -22.939 -7.483 23.860 1.00 84.00 108 GLU A C 1
ATOM 862 O O . GLU A 1 108 ? -21.771 -7.475 24.263 1.00 84.00 108 GLU A O 1
ATOM 867 N N . GLY A 1 109 ? -23.886 -6.742 24.445 1.00 82.44 109 GLY A N 1
ATOM 868 C CA . GLY A 1 109 ? -23.649 -5.838 25.580 1.00 82.44 109 GLY A CA 1
ATOM 869 C C . GLY A 1 109 ? -23.086 -4.453 25.222 1.00 82.44 109 GLY A C 1
ATOM 870 O O . GLY A 1 109 ? -22.984 -3.592 26.097 1.00 82.44 109 GLY A O 1
ATOM 871 N N . PHE A 1 110 ? -22.757 -4.206 23.953 1.00 83.25 110 PHE A N 1
ATOM 872 C CA . PHE A 1 110 ? -22.351 -2.900 23.414 1.00 83.25 110 PHE A CA 1
ATOM 873 C C . PHE A 1 110 ? -23.144 -2.511 22.160 1.00 83.25 110 PHE A C 1
ATOM 875 O O . PHE A 1 110 ? -22.652 -1.750 21.319 1.00 83.25 110 PHE A O 1
ATOM 882 N N . GLU A 1 111 ? -24.351 -3.053 22.061 1.00 82.25 111 GLU A N 1
ATOM 883 C CA . GLU A 1 111 ? -25.296 -2.835 20.975 1.00 82.25 111 GLU A CA 1
ATOM 884 C C . GLU A 1 111 ? -25.757 -1.372 20.946 1.00 82.25 111 GLU A C 1
ATOM 886 O O . GLU A 1 111 ? -25.710 -0.640 21.946 1.00 82.25 111 GLU A O 1
ATOM 891 N N . ASP A 1 112 ? -26.193 -0.928 19.772 1.00 82.62 112 ASP A N 1
ATOM 892 C CA . ASP A 1 112 ? -26.859 0.358 19.641 1.00 82.62 112 ASP A CA 1
ATOM 893 C C . ASP A 1 112 ? -28.253 0.278 20.274 1.00 82.62 112 ASP A C 1
ATOM 895 O O . ASP A 1 112 ? -29.086 -0.518 19.854 1.00 82.62 112 ASP A O 1
ATOM 899 N N . MET A 1 113 ? -28.490 1.083 21.308 1.00 81.62 113 MET A N 1
ATOM 900 C CA . MET A 1 113 ? -29.760 1.116 22.032 1.00 81.62 113 MET A CA 1
ATOM 901 C C . MET A 1 113 ? -30.586 2.312 21.573 1.00 81.62 113 MET A C 1
ATOM 903 O O . MET A 1 113 ? -30.072 3.436 21.519 1.00 81.62 113 MET A O 1
ATOM 907 N N . ASP A 1 114 ? -31.870 2.090 21.304 1.00 80.06 114 ASP A N 1
ATOM 908 C CA . ASP A 1 114 ? -32.810 3.172 21.041 1.00 80.06 114 ASP A CA 1
ATOM 909 C C . ASP A 1 114 ? -33.041 3.981 22.324 1.00 80.06 114 ASP A C 1
ATOM 911 O O . ASP A 1 114 ? -33.349 3.451 23.393 1.00 80.06 114 ASP A O 1
ATOM 915 N N . ILE A 1 115 ? -32.909 5.300 22.205 1.00 76.75 115 ILE A N 1
ATOM 916 C CA . ILE A 1 115 ? -33.065 6.254 23.303 1.00 76.75 115 ILE A CA 1
ATOM 917 C C . ILE A 1 115 ? -34.510 6.257 23.831 1.00 76.75 115 ILE A C 1
ATOM 919 O O . ILE A 1 115 ? -34.727 6.571 25.001 1.00 76.75 115 ILE A O 1
ATOM 923 N N . GLN A 1 116 ? -35.500 5.933 22.991 1.00 77.31 116 GLN A N 1
ATOM 924 C CA . GLN A 1 116 ? -36.917 5.994 23.368 1.00 77.31 116 GLN A CA 1
ATOM 925 C C . GLN A 1 116 ? -37.446 4.689 23.960 1.00 77.31 116 GLN A C 1
ATOM 927 O O . GLN A 1 116 ? -38.227 4.727 24.910 1.00 77.31 116 GLN A O 1
ATOM 932 N N . THR A 1 117 ? -37.044 3.549 23.403 1.00 77.50 117 THR A N 1
ATOM 933 C CA . THR A 1 117 ? -37.579 2.232 23.780 1.00 77.50 117 THR A CA 1
ATOM 934 C C . THR A 1 117 ? -36.631 1.436 24.676 1.00 77.50 117 THR A C 1
ATOM 936 O O . THR A 1 117 ? -37.085 0.567 25.415 1.00 77.50 117 THR A O 1
ATOM 939 N N . GLY A 1 118 ? -35.331 1.759 24.680 1.00 79.19 118 GLY A N 1
ATOM 940 C CA . GLY A 1 118 ? -34.307 1.002 25.406 1.00 79.19 118 GLY A CA 1
ATOM 941 C C . GLY A 1 118 ? -34.017 -0.373 24.799 1.00 79.19 118 GLY A C 1
ATOM 942 O O . GLY A 1 118 ? -33.309 -1.166 25.418 1.00 79.19 118 GLY A O 1
ATOM 943 N N . GLU A 1 119 ? -34.564 -0.658 23.617 1.00 82.31 119 GLU A N 1
ATOM 944 C CA . GLU A 1 119 ? -34.344 -1.898 22.882 1.00 82.31 119 GLU A CA 1
ATOM 945 C C . GLU A 1 119 ? -33.137 -1.767 21.937 1.00 82.31 119 GLU A C 1
ATOM 947 O O . GLU A 1 119 ? -32.845 -0.665 21.448 1.00 82.31 119 GLU A O 1
ATOM 952 N N . PRO A 1 120 ? -32.422 -2.872 21.663 1.00 83.25 120 PRO A N 1
ATOM 953 C CA . PRO A 1 120 ? -31.338 -2.872 20.695 1.00 83.25 120 PRO A CA 1
ATOM 954 C C . PRO A 1 120 ? -31.886 -2.649 19.283 1.00 83.25 120 PRO A C 1
ATOM 956 O O . PRO A 1 120 ? -32.766 -3.369 18.809 1.00 83.25 120 PRO A O 1
ATOM 959 N N . THR A 1 121 ? -31.344 -1.656 18.582 1.00 82.50 121 THR A N 1
ATOM 960 C CA . THR A 1 121 ? -31.765 -1.283 17.221 1.00 82.50 121 THR A CA 1
ATOM 961 C C . THR A 1 121 ? -31.256 -2.259 16.158 1.00 82.50 121 THR A C 1
ATOM 963 O O . THR A 1 121 ? -31.730 -2.236 15.022 1.00 82.50 121 THR A O 1
ATOM 966 N N . GLY A 1 122 ? -30.265 -3.095 16.496 1.00 81.81 122 GLY A N 1
ATOM 967 C CA . GLY A 1 122 ? -29.557 -3.973 15.557 1.00 81.81 122 GLY A CA 1
ATOM 968 C C . GLY A 1 122 ? -28.632 -3.224 14.586 1.00 81.81 122 GLY A C 1
ATOM 969 O O . GLY A 1 122 ? -28.153 -3.801 13.604 1.00 81.81 122 GLY A O 1
ATOM 970 N N . VAL A 1 123 ? -28.386 -1.929 14.816 1.00 85.94 123 VAL A N 1
ATOM 971 C CA . VAL A 1 123 ? -27.471 -1.125 14.000 1.00 85.94 123 VAL A CA 1
ATOM 972 C C . VAL A 1 123 ? -26.028 -1.434 14.392 1.00 85.94 123 VAL A C 1
ATOM 974 O O . VAL A 1 123 ? -25.614 -1.253 15.536 1.00 85.94 123 VAL A O 1
ATOM 977 N N . LYS A 1 124 ? -25.224 -1.851 13.409 1.00 90.88 124 LYS A N 1
ATOM 978 C CA . LYS A 1 124 ? -23.791 -2.093 13.606 1.00 90.88 124 LYS A CA 1
ATOM 979 C C . LYS A 1 124 ? -23.050 -0.775 13.810 1.00 90.88 124 LYS A C 1
ATOM 981 O O . LYS A 1 124 ? -23.141 0.131 12.983 1.00 90.88 124 LYS A O 1
ATOM 986 N N . LEU A 1 125 ? -22.248 -0.701 14.865 1.00 91.81 125 LEU A N 1
ATOM 987 C CA . LEU A 1 125 ? -21.446 0.476 15.193 1.00 91.81 125 LEU A CA 1
ATOM 988 C C . LEU A 1 125 ? -20.012 0.329 14.667 1.00 91.81 125 LEU A C 1
ATOM 990 O O . LEU A 1 125 ? -19.523 -0.792 14.509 1.00 91.81 125 LEU A O 1
ATOM 994 N N . PRO A 1 126 ? -19.305 1.434 14.384 1.00 93.88 126 PRO A N 1
ATOM 995 C CA . PRO A 1 126 ? -17.950 1.362 13.860 1.00 93.88 126 PRO A CA 1
ATOM 996 C C . PRO A 1 126 ? -16.940 1.025 14.972 1.00 93.88 126 PRO A C 1
ATOM 998 O O . PRO A 1 126 ? -16.866 1.686 16.013 1.00 93.88 126 PRO A O 1
ATOM 1001 N N . TYR A 1 127 ? -16.107 0.017 14.724 1.00 94.81 127 TYR A N 1
ATOM 1002 C CA . TYR A 1 127 ? -15.044 -0.456 15.609 1.00 94.81 127 TYR A CA 1
ATOM 1003 C C . TYR A 1 127 ? -13.720 -0.613 14.851 1.00 94.81 127 TYR A C 1
ATOM 1005 O O . TYR A 1 127 ? -13.680 -0.882 13.651 1.00 94.81 127 TYR A O 1
ATOM 1013 N N . ILE A 1 128 ? -12.614 -0.465 15.580 1.00 95.12 128 ILE A N 1
ATOM 1014 C CA . ILE A 1 128 ? -11.274 -0.844 15.137 1.00 95.12 128 ILE A CA 1
ATOM 1015 C C . ILE A 1 128 ? -10.919 -2.152 15.831 1.00 95.12 128 ILE A C 1
ATOM 1017 O O . ILE A 1 128 ? -10.730 -2.187 17.050 1.00 95.12 128 ILE A O 1
ATOM 1021 N N . VAL A 1 129 ? -10.799 -3.218 15.049 1.00 95.69 129 VAL A N 1
ATOM 1022 C CA . VAL A 1 129 ? -10.358 -4.532 15.513 1.00 95.69 129 VAL A CA 1
ATOM 1023 C C . VAL A 1 129 ? -8.930 -4.752 15.054 1.00 95.69 129 VAL A C 1
ATOM 1025 O O . VAL A 1 129 ? -8.613 -4.608 13.880 1.00 95.69 129 VAL A O 1
ATOM 1028 N N . THR A 1 130 ? -8.045 -5.098 15.978 1.00 95.75 130 THR A N 1
ATOM 1029 C CA . THR A 1 130 ? -6.674 -5.489 15.650 1.00 95.75 130 THR A CA 1
ATOM 1030 C C . THR A 1 130 ? -6.520 -6.993 15.809 1.00 95.75 130 THR A C 1
ATOM 1032 O O . THR A 1 130 ? -6.792 -7.524 16.886 1.00 95.75 130 THR A O 1
ATOM 1035 N N . ILE A 1 131 ? -6.077 -7.668 14.752 1.00 94.38 131 ILE A N 1
ATOM 1036 C CA . ILE A 1 131 ? -5.963 -9.126 14.668 1.00 94.38 131 ILE A CA 1
ATOM 1037 C C . ILE A 1 131 ? -4.533 -9.482 14.269 1.00 94.38 131 ILE A C 1
ATOM 1039 O O . ILE A 1 131 ? -3.953 -8.843 13.395 1.00 94.38 131 ILE A O 1
ATOM 1043 N N . GLU A 1 132 ? -3.960 -10.504 14.893 1.00 92.88 132 GLU A N 1
ATOM 1044 C CA . GLU A 1 132 ? -2.730 -11.125 14.399 1.00 92.88 132 GLU A CA 1
ATOM 1045 C C . GLU A 1 132 ? -3.090 -12.150 13.311 1.00 92.88 132 GLU A C 1
ATOM 1047 O O . GLU A 1 132 ? -3.961 -12.999 13.509 1.00 92.88 132 GLU A O 1
ATOM 1052 N N . SER A 1 133 ? -2.479 -12.035 12.130 1.00 87.88 133 SER A N 1
ATOM 1053 C CA . SER A 1 133 ? -2.926 -12.751 10.930 1.00 87.88 133 SER A CA 1
ATOM 1054 C C . SER A 1 133 ? -2.686 -14.265 10.975 1.00 87.88 133 SER A C 1
ATOM 1056 O O . SER A 1 133 ? -3.432 -15.012 10.338 1.00 87.88 133 SER A O 1
ATOM 1058 N N . ASN A 1 134 ? -1.658 -14.735 11.683 1.00 85.56 134 ASN A N 1
ATOM 1059 C CA . ASN A 1 134 ? -1.244 -16.138 11.670 1.00 85.56 134 ASN A CA 1
ATOM 1060 C C . ASN A 1 134 ? -2.057 -16.985 12.651 1.00 85.56 134 ASN A C 1
ATOM 1062 O O . ASN A 1 134 ? -2.621 -18.014 12.284 1.00 85.56 134 ASN A O 1
ATOM 1066 N N . THR A 1 135 ? -2.145 -16.543 13.900 1.00 85.50 135 THR A N 1
ATOM 1067 C CA . THR A 1 135 ? -2.899 -17.189 14.972 1.00 85.50 135 THR A CA 1
ATOM 1068 C C . THR A 1 135 ? -4.374 -16.808 14.943 1.00 85.50 135 THR A C 1
ATOM 1070 O O . THR A 1 135 ? -5.174 -17.457 15.613 1.00 85.50 135 THR A O 1
ATOM 1073 N N . ARG A 1 136 ? -4.750 -15.768 14.179 1.00 88.06 136 ARG A N 1
ATOM 1074 C CA . ARG A 1 136 ? -6.108 -15.192 14.126 1.00 88.06 136 ARG A CA 1
ATOM 1075 C C . ARG A 1 136 ? -6.586 -14.697 15.492 1.00 88.06 136 ARG A C 1
ATOM 1077 O O . ARG A 1 136 ? -7.785 -14.618 15.757 1.00 88.06 136 ARG A O 1
ATOM 1084 N N . SER A 1 137 ? -5.641 -14.365 16.369 1.00 90.31 137 SER A N 1
ATOM 1085 C CA . SER A 1 137 ? -5.932 -13.881 17.713 1.00 90.31 137 SER A CA 1
ATOM 1086 C C . SER A 1 137 ? -6.330 -12.411 17.662 1.00 90.31 137 SER A C 1
ATOM 1088 O O . SER A 1 137 ? -5.623 -11.583 17.086 1.00 90.31 137 SER A O 1
ATOM 1090 N N . ILE A 1 138 ? -7.441 -12.068 18.312 1.00 93.81 138 ILE A N 1
ATOM 1091 C CA . ILE A 1 138 ? -7.858 -10.675 18.482 1.00 93.81 138 ILE A CA 1
ATOM 1092 C C . ILE A 1 138 ? -6.996 -10.037 19.574 1.00 93.81 138 ILE A C 1
ATOM 1094 O O . ILE A 1 138 ? -7.000 -10.477 20.726 1.00 93.81 138 ILE A O 1
ATOM 1098 N N . LEU A 1 139 ? -6.267 -8.987 19.207 1.00 93.38 139 LEU A N 1
ATOM 1099 C CA . LEU A 1 139 ? -5.362 -8.257 20.091 1.00 93.38 139 LEU A CA 1
ATOM 1100 C C . LEU A 1 139 ? -6.035 -7.057 20.750 1.00 93.38 139 LEU A C 1
ATOM 1102 O O . LEU A 1 139 ? -5.689 -6.705 21.873 1.00 93.38 139 LEU A O 1
ATOM 1106 N N . SER A 1 140 ? -6.962 -6.391 20.066 1.00 94.12 140 SER A N 1
ATOM 1107 C CA . SER A 1 140 ? -7.661 -5.225 20.611 1.00 94.12 140 SER A CA 1
ATOM 1108 C C . SER A 1 140 ? -8.959 -4.971 19.855 1.00 94.12 140 SER A C 1
ATOM 1110 O O . SER A 1 140 ? -9.017 -5.184 18.645 1.00 94.12 140 SER A O 1
ATOM 1112 N N . ILE A 1 141 ? -9.976 -4.489 20.565 1.00 94.62 141 ILE A N 1
ATOM 1113 C CA . ILE A 1 141 ? -11.221 -3.971 19.995 1.00 94.62 141 ILE A CA 1
ATOM 1114 C C . ILE A 1 141 ? -11.439 -2.594 20.612 1.00 94.62 141 ILE A C 1
ATOM 1116 O O . ILE A 1 141 ? -11.495 -2.464 21.835 1.00 94.62 141 ILE A O 1
ATOM 1120 N N . ARG A 1 142 ? -11.534 -1.559 19.778 1.00 92.31 142 ARG A N 1
ATOM 1121 C CA . ARG A 1 142 ? -11.731 -0.169 20.212 1.00 92.31 142 ARG A CA 1
ATOM 1122 C C . ARG A 1 142 ? -12.879 0.465 19.444 1.00 92.31 142 ARG A C 1
ATOM 1124 O O . ARG A 1 142 ? -13.047 0.197 18.258 1.00 92.31 142 ARG A O 1
ATOM 1131 N N . ARG A 1 143 ? -13.662 1.314 20.110 1.00 92.12 143 ARG A N 1
ATOM 1132 C CA . ARG A 1 143 ? -14.722 2.095 19.453 1.00 92.12 143 ARG A CA 1
ATOM 1133 C C . ARG A 1 143 ? -14.108 3.072 18.457 1.00 92.12 143 ARG A C 1
ATOM 1135 O O . ARG A 1 143 ? -13.084 3.679 18.759 1.00 92.12 143 ARG A O 1
ATOM 1142 N N . ASN A 1 144 ? -14.751 3.226 17.305 1.00 92.00 144 ASN A N 1
ATOM 1143 C CA . ASN A 1 144 ? -14.331 4.136 16.241 1.00 92.00 144 ASN A CA 1
ATOM 1144 C C . ASN A 1 144 ? -15.331 5.284 16.018 1.00 92.00 144 ASN A C 1
ATOM 1146 O O . ASN A 1 144 ? -15.607 5.688 14.891 1.00 92.00 144 ASN A O 1
ATOM 1150 N N . PHE A 1 145 ? -15.934 5.761 17.101 1.00 90.19 145 PHE A N 1
ATOM 1151 C CA . PHE A 1 145 ? -16.870 6.878 17.102 1.00 90.19 145 PHE A CA 1
ATOM 1152 C C . PHE A 1 145 ? -16.767 7.617 18.432 1.00 90.19 145 PHE A C 1
ATOM 1154 O O . PHE A 1 145 ? -16.370 7.047 19.455 1.00 90.19 145 PHE A O 1
ATOM 1161 N N . ASN A 1 146 ? -17.147 8.890 18.427 1.00 87.00 146 ASN A N 1
ATOM 1162 C CA . ASN A 1 146 ? -17.220 9.673 19.652 1.00 87.00 146 ASN A CA 1
ATOM 1163 C C . ASN A 1 146 ? -18.490 9.305 20.424 1.00 87.00 146 ASN A C 1
ATOM 1165 O O . ASN A 1 146 ? -19.583 9.358 19.873 1.00 87.00 146 ASN A O 1
ATOM 1169 N N . LEU A 1 147 ? -18.362 9.003 21.719 1.00 82.56 147 LEU A N 1
ATOM 1170 C CA . LEU A 1 147 ? -19.507 8.707 22.598 1.00 82.56 147 LEU A CA 1
ATOM 1171 C C . LEU A 1 147 ? -20.517 9.862 22.680 1.00 82.56 147 LEU A C 1
ATOM 1173 O O . LEU A 1 147 ? -21.698 9.632 22.913 1.00 82.56 147 LEU A O 1
ATOM 1177 N N . ASN A 1 148 ? -20.046 11.091 22.465 1.00 83.50 148 ASN A N 1
ATOM 1178 C CA . ASN A 1 148 ? -20.871 12.295 22.484 1.00 83.50 148 ASN A CA 1
ATOM 1179 C C . ASN A 1 148 ? -21.529 12.601 21.127 1.00 83.50 148 ASN A C 1
ATOM 1181 O O . ASN A 1 148 ? -22.260 13.582 21.037 1.00 83.50 148 ASN A O 1
ATOM 1185 N N . ASP A 1 149 ? -21.237 11.834 20.069 1.00 84.00 149 ASP A N 1
ATOM 1186 C CA . ASP A 1 149 ? -21.842 12.024 18.748 1.00 84.00 149 ASP A CA 1
ATOM 1187 C C . ASP A 1 149 ? -23.158 11.230 18.653 1.00 84.00 149 ASP A C 1
ATOM 1189 O O . ASP A 1 149 ? -23.114 9.996 18.644 1.00 84.00 149 ASP A O 1
ATOM 1193 N N . PRO A 1 150 ? -24.326 11.895 18.534 1.00 82.12 150 PRO A N 1
ATOM 1194 C CA . PRO A 1 150 ? -25.611 11.212 18.392 1.00 82.12 150 PRO A CA 1
ATOM 1195 C C . PRO A 1 150 ? -25.691 10.325 17.146 1.00 82.12 150 PRO A C 1
ATOM 1197 O O . PRO A 1 150 ? -26.413 9.335 17.148 1.00 82.12 150 PRO A O 1
ATOM 1200 N N . LEU A 1 151 ? -24.956 10.673 16.083 1.00 83.69 151 LEU A N 1
ATOM 1201 C CA . LEU A 1 151 ? -24.951 9.932 14.820 1.00 83.69 151 LEU A CA 1
ATOM 1202 C C . LEU A 1 151 ? -23.937 8.783 14.814 1.00 83.69 151 LEU A C 1
ATOM 1204 O O . LEU A 1 151 ? -23.901 8.031 13.842 1.00 83.69 151 LEU A O 1
ATOM 1208 N N . LYS A 1 152 ? -23.105 8.669 15.862 1.00 86.62 152 LYS A N 1
ATOM 1209 C CA . LYS A 1 152 ? -22.071 7.634 16.025 1.00 86.62 152 LYS A CA 1
ATOM 1210 C C . LYS A 1 152 ? -21.255 7.422 14.743 1.00 86.62 152 LYS A C 1
ATOM 1212 O O . LYS A 1 152 ? -20.995 6.289 14.334 1.00 86.62 152 LYS A O 1
ATOM 1217 N N . LYS A 1 153 ? -20.864 8.521 14.083 1.00 87.19 153 LYS A N 1
ATOM 1218 C CA . LYS A 1 153 ? -20.155 8.444 12.802 1.00 87.19 153 LYS A CA 1
ATOM 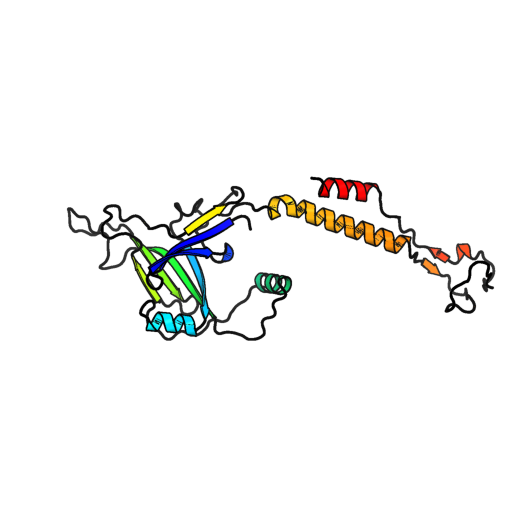1219 C C . LYS A 1 153 ? -18.773 7.828 12.987 1.00 87.19 153 LYS A C 1
ATOM 1221 O O . LYS A 1 153 ? -18.076 8.106 13.964 1.00 87.19 153 LYS A O 1
ATOM 1226 N N . LYS A 1 154 ? -18.376 7.024 11.999 1.00 89.69 154 LYS A N 1
ATOM 1227 C CA . LYS A 1 154 ? -17.026 6.469 11.879 1.00 89.69 154 LYS A CA 1
ATOM 1228 C C . LYS A 1 154 ? -16.013 7.613 11.805 1.00 89.69 154 LYS A C 1
ATOM 1230 O O . LYS A 1 154 ? -16.181 8.539 11.012 1.00 89.69 154 LYS A O 1
ATOM 1235 N N . VAL A 1 155 ? -14.957 7.542 12.612 1.00 90.06 155 VAL A N 1
ATOM 1236 C CA . VAL A 1 155 ? -13.816 8.454 12.485 1.00 90.06 155 VAL A CA 1
ATOM 1237 C C . VAL A 1 155 ? -12.925 7.961 11.347 1.00 90.06 155 VAL A C 1
ATOM 1239 O O . VAL A 1 155 ? -12.425 6.834 11.369 1.00 90.06 155 VAL A O 1
ATOM 1242 N N . GLU A 1 156 ? -12.733 8.806 10.337 1.00 90.38 156 GLU A N 1
ATOM 1243 C CA . GLU A 1 156 ? -11.870 8.491 9.200 1.00 90.38 156 GLU A CA 1
ATOM 1244 C C . GLU A 1 156 ? -10.406 8.768 9.541 1.00 90.38 156 GLU A C 1
ATOM 1246 O O . GLU A 1 156 ? -9.996 9.908 9.763 1.00 90.38 156 GLU A O 1
ATOM 1251 N N . TYR A 1 157 ? -9.604 7.704 9.571 1.00 92.62 157 TYR A N 1
ATO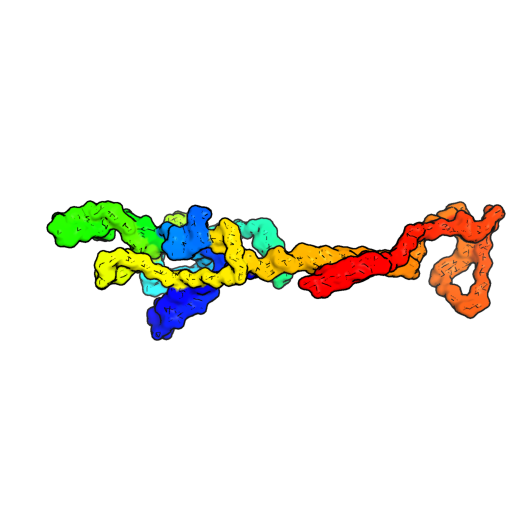M 1252 C CA . TYR A 1 157 ? -8.170 7.787 9.853 1.00 92.62 157 TYR A CA 1
ATOM 1253 C C . TYR A 1 157 ? -7.313 7.873 8.594 1.00 92.62 157 TYR A C 1
ATOM 1255 O O . TYR A 1 157 ? -6.143 8.237 8.691 1.00 92.62 157 TYR A O 1
ATOM 1263 N N . PHE A 1 158 ? -7.845 7.507 7.428 1.00 94.69 158 PHE A N 1
ATOM 1264 C CA . PHE A 1 158 ? -7.066 7.380 6.200 1.00 94.69 158 PHE A CA 1
ATOM 1265 C C . PHE A 1 158 ? -7.416 8.475 5.201 1.00 94.69 158 PHE A C 1
ATOM 1267 O O . PHE A 1 158 ? -8.579 8.766 4.954 1.00 94.69 158 PHE A O 1
ATOM 1274 N N . VAL A 1 159 ? -6.385 9.043 4.584 1.00 93.06 159 VAL A N 1
ATOM 1275 C CA . VAL A 1 159 ? -6.505 10.024 3.506 1.00 93.06 159 VAL A CA 1
ATOM 1276 C C . VAL A 1 159 ? -5.951 9.412 2.229 1.00 93.06 159 VAL A C 1
ATOM 1278 O O . VAL A 1 159 ? -4.797 8.975 2.203 1.00 93.06 159 VAL A O 1
ATOM 1281 N N . HIS A 1 160 ? -6.763 9.399 1.171 1.00 92.81 160 HIS A N 1
ATOM 1282 C CA . HIS A 1 160 ? -6.386 8.894 -0.147 1.00 92.81 160 HIS A CA 1
ATOM 1283 C C . HIS A 1 160 ? -5.919 10.030 -1.063 1.00 92.81 160 HIS A C 1
ATOM 1285 O O . HIS A 1 160 ? -6.712 10.851 -1.517 1.00 92.81 160 HIS A O 1
ATOM 1291 N N . TYR A 1 161 ? -4.636 10.034 -1.414 1.00 90.88 161 TYR A N 1
ATOM 1292 C CA . TYR A 1 161 ? -4.089 10.889 -2.462 1.00 90.88 161 TYR A CA 1
ATOM 1293 C C . TYR A 1 161 ? -4.040 10.128 -3.784 1.00 90.88 161 TYR A C 1
ATOM 1295 O O . TYR A 1 161 ? -3.345 9.118 -3.896 1.00 90.88 161 TYR A O 1
ATOM 1303 N N . ARG A 1 162 ? -4.764 10.620 -4.790 1.00 89.38 162 ARG A N 1
ATOM 1304 C CA . ARG A 1 162 ? -4.787 10.065 -6.151 1.00 89.38 162 ARG A CA 1
ATOM 1305 C C . ARG A 1 162 ? -4.044 11.002 -7.091 1.00 89.38 162 ARG A C 1
ATOM 1307 O O . ARG A 1 162 ? -4.258 12.208 -7.033 1.00 89.38 162 ARG A O 1
ATOM 1314 N N . PHE A 1 163 ? -3.193 10.454 -7.957 1.00 89.44 163 PHE A N 1
ATOM 1315 C CA . PHE A 1 163 ? -2.534 11.251 -8.994 1.00 89.44 163 PHE A CA 1
ATOM 1316 C C . PHE A 1 163 ? -3.507 11.573 -10.137 1.00 89.44 163 PHE A C 1
ATOM 1318 O O . PHE A 1 163 ? -3.780 12.738 -10.405 1.00 89.44 163 PHE A O 1
ATOM 1325 N N . LEU A 1 164 ? -4.094 10.544 -10.751 1.00 89.56 164 LEU A N 1
ATOM 1326 C CA . LEU A 1 164 ? -5.225 10.660 -11.672 1.00 89.56 164 LEU A CA 1
ATOM 1327 C C . LEU A 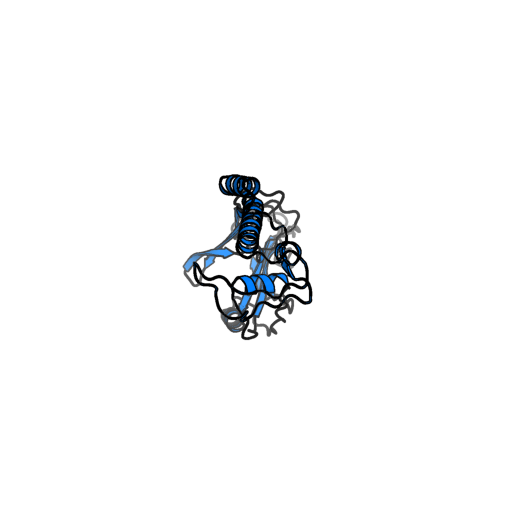1 164 ? -6.340 9.693 -11.247 1.00 89.56 164 LEU A C 1
ATOM 1329 O O . LEU A 1 164 ? -6.027 8.589 -10.784 1.00 89.56 164 LEU A O 1
ATOM 1333 N N . PRO A 1 165 ? -7.627 10.058 -11.400 1.00 86.62 165 PRO A N 1
ATOM 1334 C CA . PRO A 1 165 ? -8.735 9.144 -11.134 1.00 86.62 165 PRO A CA 1
ATOM 1335 C C . PRO A 1 165 ? -8.607 7.867 -11.975 1.00 86.62 165 PRO A C 1
ATOM 1337 O O . PRO A 1 165 ? -8.423 7.933 -13.190 1.00 86.62 165 PRO A O 1
ATOM 1340 N N . GLY A 1 166 ? -8.660 6.711 -11.315 1.00 81.75 166 GLY A N 1
ATOM 1341 C CA . GLY A 1 166 ? -8.685 5.405 -11.970 1.00 81.75 166 GLY A CA 1
ATOM 1342 C C . GLY A 1 166 ? -10.110 4.927 -12.240 1.00 81.75 166 GLY A C 1
ATOM 1343 O O . GLY A 1 166 ? -11.079 5.589 -11.880 1.00 81.75 166 GLY A O 1
ATOM 1344 N N . MET A 1 167 ? -10.238 3.743 -12.841 1.00 80.94 167 MET A N 1
ATOM 1345 C CA . MET A 1 167 ? -11.541 3.088 -13.062 1.00 80.94 167 MET A CA 1
ATOM 1346 C C . MET A 1 167 ? -12.126 2.440 -11.791 1.00 80.94 167 MET A C 1
ATOM 1348 O O . MET A 1 167 ? -13.232 1.914 -11.826 1.00 80.94 167 MET A O 1
ATOM 1352 N N . GLY A 1 168 ? -11.385 2.446 -10.682 1.00 83.19 168 GLY A N 1
ATOM 1353 C CA . GLY A 1 168 ? -11.799 1.852 -9.412 1.00 83.19 168 GLY A CA 1
ATOM 1354 C C . GLY A 1 168 ? -11.222 2.621 -8.228 1.00 83.19 168 GLY A C 1
ATOM 1355 O O . GLY A 1 168 ? -10.949 3.817 -8.328 1.00 83.19 168 GLY A O 1
ATOM 1356 N N . PHE A 1 169 ? -11.003 1.928 -7.108 1.00 87.56 169 PHE A N 1
ATOM 1357 C CA . PHE A 1 169 ? -10.483 2.551 -5.891 1.00 87.56 169 PHE A CA 1
ATOM 1358 C C . PHE A 1 169 ? -9.112 3.214 -6.100 1.00 87.56 169 PHE A C 1
ATOM 1360 O O . PHE A 1 169 ? -8.926 4.366 -5.698 1.00 87.56 169 PHE A O 1
ATOM 1367 N N . TYR A 1 170 ? -8.166 2.510 -6.734 1.00 87.88 170 TYR A N 1
ATOM 1368 C CA . TYR A 1 170 ? -6.805 2.999 -6.974 1.00 87.88 170 TYR A CA 1
ATOM 1369 C C . TYR A 1 170 ? -6.721 3.913 -8.204 1.00 87.88 170 TYR A C 1
ATOM 1371 O O . TYR A 1 170 ? -7.358 3.675 -9.230 1.00 87.88 170 TYR A O 1
ATOM 1379 N N . GLY A 1 171 ? -5.901 4.959 -8.098 1.00 87.94 171 GLY A N 1
ATOM 1380 C CA . GLY A 1 171 ? -5.661 5.930 -9.162 1.00 87.94 171 GLY A CA 1
ATOM 1381 C C . GLY A 1 171 ? -4.570 5.508 -10.147 1.00 87.94 171 GLY A C 1
ATOM 1382 O O . GLY A 1 171 ? -3.715 4.668 -9.850 1.00 87.94 171 GLY A O 1
ATOM 1383 N N . PHE A 1 172 ? -4.546 6.150 -11.315 1.00 89.75 172 PHE A N 1
ATOM 1384 C CA . PHE A 1 172 ? -3.444 6.017 -12.266 1.00 89.75 172 PHE A CA 1
ATOM 1385 C C . PHE A 1 172 ? -2.278 6.917 -11.862 1.00 89.75 172 PHE A C 1
ATOM 1387 O O . PHE A 1 172 ? -2.431 8.114 -11.649 1.00 89.75 172 PHE A O 1
ATOM 1394 N N . GLY A 1 173 ? -1.089 6.330 -11.756 1.00 89.81 173 GLY A N 1
ATOM 1395 C CA . GLY A 1 173 ? 0.168 7.054 -11.524 1.00 89.81 173 GLY A CA 1
ATOM 1396 C C . GLY A 1 173 ? 0.906 7.418 -12.805 1.00 89.81 173 GLY A C 1
ATOM 1397 O O . GLY A 1 173 ? 0.655 6.823 -13.849 1.00 89.81 173 GLY A O 1
ATOM 1398 N N . LEU A 1 174 ? 1.891 8.313 -12.693 1.00 88.50 174 LEU A N 1
ATOM 1399 C CA . LEU A 1 174 ? 2.715 8.773 -13.817 1.00 88.50 174 LEU A CA 1
ATOM 1400 C C . LEU A 1 174 ? 3.325 7.622 -14.633 1.00 88.50 174 LEU A C 1
ATOM 1402 O O . LEU A 1 174 ? 3.292 7.651 -15.858 1.00 88.50 174 LEU A O 1
ATOM 1406 N N . ILE A 1 175 ? 3.805 6.569 -13.963 1.00 87.44 175 ILE A N 1
ATOM 1407 C CA . ILE A 1 175 ? 4.397 5.386 -14.613 1.00 87.44 175 ILE A CA 1
ATOM 1408 C C . ILE A 1 175 ? 3.410 4.701 -15.572 1.00 87.44 175 ILE A C 1
ATOM 1410 O O . ILE A 1 175 ? 3.835 4.190 -16.602 1.00 87.44 175 ILE A O 1
ATOM 1414 N N . HIS A 1 176 ? 2.104 4.719 -15.291 1.00 88.31 176 HIS A N 1
ATOM 1415 C CA . HIS A 1 176 ? 1.112 4.156 -16.213 1.00 88.31 176 HIS A CA 1
ATOM 1416 C C . HIS A 1 176 ? 0.996 4.975 -17.501 1.00 88.31 176 HIS A C 1
ATOM 1418 O O . HIS A 1 176 ? 0.679 4.413 -18.542 1.00 88.31 176 HIS A O 1
ATOM 1424 N N . MET A 1 177 ? 1.259 6.283 -17.435 1.00 86.56 177 MET A N 1
ATOM 1425 C CA . MET A 1 177 ? 1.168 7.181 -18.587 1.00 86.56 177 MET A CA 1
ATOM 1426 C C . MET A 1 177 ? 2.430 7.108 -19.450 1.00 86.56 177 MET A C 1
ATOM 1428 O O . MET A 1 177 ? 2.342 6.948 -20.662 1.00 86.56 177 MET A O 1
ATOM 1432 N N . ILE A 1 178 ? 3.613 7.169 -18.831 1.00 89.50 178 ILE A N 1
ATOM 1433 C CA . ILE A 1 178 ? 4.887 7.271 -19.565 1.00 89.50 178 ILE A CA 1
ATOM 1434 C C . ILE A 1 178 ? 5.628 5.937 -19.708 1.00 89.50 178 ILE A C 1
ATOM 1436 O O . ILE A 1 178 ? 6.524 5.811 -20.539 1.00 89.50 178 ILE A O 1
ATOM 1440 N N . GLY A 1 179 ? 5.272 4.913 -18.929 1.00 88.00 179 GLY A N 1
ATOM 1441 C CA . GLY A 1 179 ? 6.045 3.670 -18.846 1.00 88.00 179 GLY A CA 1
ATOM 1442 C C . GLY A 1 179 ? 6.126 2.904 -20.168 1.00 88.00 179 GLY A C 1
ATOM 1443 O O . GLY A 1 179 ? 7.158 2.299 -20.466 1.00 88.00 179 GLY A O 1
ATOM 1444 N N . GLY A 1 180 ? 5.073 2.962 -20.991 1.00 88.06 180 GLY A N 1
ATOM 1445 C CA . GLY A 1 180 ? 5.080 2.391 -22.342 1.00 88.06 180 GLY A CA 1
ATOM 1446 C C . GLY A 1 180 ? 6.075 3.096 -23.268 1.00 88.06 180 GLY A C 1
ATOM 1447 O O . GLY A 1 180 ? 6.855 2.432 -23.958 1.00 88.06 180 GLY A O 1
ATOM 1448 N N . LEU A 1 181 ? 6.111 4.431 -23.220 1.00 89.75 181 LEU A N 1
ATOM 1449 C CA . LEU A 1 181 ? 7.048 5.254 -23.988 1.00 89.75 181 LEU A CA 1
ATOM 1450 C C . LEU A 1 181 ? 8.489 4.987 -23.541 1.00 89.75 181 LEU A C 1
ATOM 1452 O O . LEU A 1 181 ? 9.334 4.647 -24.368 1.00 89.75 181 LEU A O 1
ATOM 1456 N N . SER A 1 182 ? 8.764 5.004 -22.232 1.00 88.88 182 SER A N 1
ATOM 1457 C CA . SER A 1 182 ? 10.108 4.741 -21.698 1.00 88.88 182 SER A CA 1
ATOM 1458 C C . SER A 1 182 ? 10.624 3.339 -22.047 1.00 88.88 182 SER A C 1
ATOM 1460 O O . SER A 1 182 ? 11.796 3.176 -22.403 1.00 88.88 182 SER A O 1
ATOM 1462 N N . ARG A 1 183 ? 9.763 2.310 -22.003 1.00 89.12 183 ARG A N 1
ATOM 1463 C CA . ARG A 1 183 ? 10.127 0.939 -22.410 1.00 89.12 183 ARG A CA 1
ATOM 1464 C C . ARG A 1 183 ? 10.475 0.865 -23.897 1.00 89.12 183 ARG A C 1
ATOM 1466 O O . ARG A 1 183 ? 11.447 0.203 -24.270 1.00 89.12 183 ARG A O 1
ATOM 1473 N N . THR A 1 184 ? 9.701 1.555 -24.728 1.00 89.50 184 THR A N 1
ATOM 1474 C CA . THR A 1 184 ? 9.912 1.609 -26.179 1.00 89.50 184 THR A CA 1
ATOM 1475 C C . THR A 1 184 ? 11.213 2.334 -26.509 1.00 89.50 184 THR A C 1
ATOM 1477 O O . THR A 1 184 ? 12.045 1.780 -27.225 1.00 89.50 184 THR A O 1
ATOM 1480 N N . ALA A 1 185 ? 11.455 3.499 -25.900 1.00 90.38 185 ALA A N 1
ATOM 1481 C CA . ALA A 1 185 ? 12.703 4.246 -26.044 1.00 90.38 185 ALA A CA 1
ATOM 1482 C C . ALA A 1 185 ? 13.926 3.409 -25.634 1.00 90.38 185 ALA A C 1
ATOM 1484 O O . ALA A 1 185 ? 14.899 3.329 -26.378 1.00 90.38 185 ALA A O 1
ATOM 1485 N N . THR A 1 186 ? 13.852 2.703 -24.499 1.00 90.50 186 THR A N 1
ATOM 1486 C CA . THR A 1 186 ? 14.941 1.823 -24.032 1.00 90.50 186 THR A CA 1
ATOM 1487 C C . THR A 1 186 ? 15.232 0.692 -25.021 1.00 90.50 186 THR A C 1
ATOM 1489 O O . THR A 1 186 ? 16.387 0.336 -25.244 1.00 90.50 186 THR A O 1
ATOM 1492 N N . THR A 1 187 ? 14.190 0.115 -25.621 1.00 91.00 187 THR A N 1
ATOM 1493 C CA . THR A 1 187 ? 14.335 -0.977 -26.594 1.00 91.00 187 THR A CA 1
ATOM 1494 C C . THR A 1 187 ? 14.948 -0.475 -27.899 1.00 91.00 187 THR A C 1
ATOM 1496 O O . THR A 1 187 ? 15.892 -1.086 -28.395 1.00 91.00 187 THR A O 1
ATOM 1499 N N . ALA A 1 188 ? 14.468 0.661 -28.414 1.00 90.94 188 ALA A N 1
ATOM 1500 C CA . ALA A 1 188 ? 15.018 1.291 -29.611 1.00 90.94 188 ALA A CA 1
ATOM 1501 C C . ALA A 1 188 ? 16.493 1.677 -29.418 1.00 90.94 188 ALA A C 1
ATOM 1503 O O . ALA A 1 188 ? 17.319 1.386 -30.279 1.00 90.94 188 ALA A O 1
ATOM 1504 N N . LEU A 1 189 ? 16.847 2.242 -28.258 1.00 90.81 189 LEU A N 1
ATOM 1505 C CA . LEU A 1 189 ? 18.229 2.581 -27.920 1.00 90.81 189 LEU A CA 1
ATOM 1506 C C . LEU A 1 189 ? 19.143 1.349 -27.941 1.00 90.81 189 LEU A C 1
ATOM 1508 O O . LEU A 1 189 ? 20.212 1.397 -28.541 1.00 90.81 189 LEU A O 1
ATOM 1512 N N . ARG A 1 190 ? 18.721 0.235 -27.325 1.00 92.12 190 ARG A N 1
ATOM 1513 C CA . ARG A 1 190 ? 19.497 -1.019 -27.337 1.00 92.12 190 ARG A CA 1
ATOM 1514 C C . ARG A 1 190 ? 19.707 -1.542 -28.754 1.00 92.12 190 ARG A C 1
ATOM 1516 O O . ARG A 1 190 ? 20.833 -1.847 -29.115 1.00 92.12 190 ARG A O 1
ATOM 1523 N N . GLN A 1 191 ? 18.659 -1.555 -29.576 1.00 90.75 191 GLN A N 1
ATOM 1524 C CA . GLN A 1 191 ? 18.760 -1.985 -30.974 1.00 90.75 191 GLN A CA 1
ATOM 1525 C C . GLN A 1 191 ? 19.712 -1.107 -31.798 1.00 90.75 191 GLN A C 1
ATOM 1527 O O . GLN A 1 191 ? 20.463 -1.628 -32.619 1.00 90.75 191 GLN A O 1
ATOM 1532 N N . LEU A 1 192 ? 19.702 0.213 -31.583 1.00 89.81 192 LEU A N 1
ATOM 1533 C CA . LEU A 1 192 ? 20.628 1.137 -32.244 1.00 89.81 192 LEU A CA 1
ATOM 1534 C C . LEU A 1 192 ? 22.077 0.900 -31.808 1.00 89.81 192 LEU A C 1
ATOM 1536 O O . LEU A 1 192 ? 22.971 0.912 -32.654 1.00 89.81 192 LEU A O 1
ATOM 1540 N N . LEU A 1 193 ? 22.304 0.663 -30.512 1.00 90.81 193 LEU A N 1
ATOM 1541 C CA . LEU A 1 193 ? 23.627 0.334 -29.982 1.00 90.81 193 LEU A CA 1
ATOM 1542 C C . LEU A 1 193 ? 24.140 -0.988 -30.559 1.00 90.81 193 LEU A C 1
ATOM 1544 O O . LEU A 1 193 ? 25.254 -1.008 -31.072 1.00 90.81 193 LEU A O 1
ATOM 1548 N N . ASP A 1 194 ? 23.314 -2.037 -30.552 1.00 88.44 194 ASP A N 1
ATOM 1549 C CA . ASP A 1 194 ? 23.660 -3.361 -31.084 1.00 88.44 194 ASP A CA 1
ATOM 1550 C C . ASP A 1 194 ? 23.957 -3.315 -32.592 1.00 88.44 194 ASP A C 1
ATOM 1552 O O . ASP A 1 194 ? 24.921 -3.918 -33.065 1.00 88.44 194 ASP A O 1
ATOM 1556 N N . ALA A 1 195 ? 23.169 -2.558 -33.364 1.00 87.31 195 ALA A N 1
ATOM 1557 C CA . ALA A 1 195 ? 23.437 -2.335 -34.785 1.00 87.31 195 ALA A CA 1
ATOM 1558 C C . ALA A 1 195 ? 24.773 -1.603 -35.003 1.00 87.31 195 ALA A C 1
ATOM 1560 O O . ALA A 1 195 ? 25.527 -1.941 -35.915 1.00 87.31 195 ALA A O 1
ATOM 1561 N N . GLY A 1 196 ? 25.096 -0.631 -34.145 1.00 87.38 196 GLY A N 1
ATOM 1562 C CA . GLY A 1 196 ? 26.359 0.102 -34.190 1.00 87.38 196 GLY A CA 1
ATOM 1563 C C . GLY A 1 196 ? 27.566 -0.789 -33.896 1.00 87.38 196 GLY A C 1
ATOM 1564 O O . GLY A 1 196 ? 28.549 -0.754 -34.637 1.00 87.38 196 GLY A O 1
ATOM 1565 N N . THR A 1 197 ? 27.501 -1.626 -32.859 1.00 87.06 197 THR A N 1
ATOM 1566 C CA . THR A 1 197 ? 28.576 -2.578 -32.539 1.00 87.06 197 THR A CA 1
ATOM 1567 C C . THR A 1 197 ? 28.762 -3.618 -33.635 1.00 87.06 197 THR A C 1
ATOM 1569 O O . THR A 1 197 ? 29.898 -3.850 -34.041 1.00 87.06 197 THR A O 1
ATOM 1572 N N . LEU A 1 198 ? 27.682 -4.209 -34.155 1.00 85.19 198 LEU A N 1
ATOM 1573 C CA . LEU A 1 198 ? 27.763 -5.228 -35.210 1.00 85.19 198 LEU A CA 1
ATOM 1574 C C . LEU A 1 198 ? 28.250 -4.667 -36.553 1.00 85.19 198 LEU A C 1
ATOM 1576 O O . LEU A 1 198 ? 28.938 -5.368 -37.291 1.00 85.19 198 LEU A O 1
ATOM 1580 N N . SER A 1 199 ? 27.930 -3.407 -36.862 1.00 85.88 199 SER A N 1
ATOM 1581 C CA . SER A 1 199 ? 28.439 -2.736 -38.062 1.00 85.88 199 SER A CA 1
ATOM 1582 C C . SER A 1 199 ? 29.921 -2.370 -37.943 1.00 85.88 199 SER A C 1
ATOM 1584 O O . SER A 1 199 ? 30.660 -2.484 -38.918 1.00 85.88 199 SER A O 1
ATOM 1586 N N . ASN A 1 200 ? 30.372 -1.941 -36.758 1.00 84.06 200 ASN A N 1
ATOM 1587 C CA . ASN A 1 200 ? 31.771 -1.562 -36.524 1.00 84.06 200 ASN A CA 1
ATOM 1588 C C . ASN A 1 200 ? 32.703 -2.771 -36.350 1.00 84.06 200 ASN A C 1
ATOM 1590 O O . ASN A 1 200 ? 33.906 -2.659 -36.583 1.00 84.06 200 ASN A O 1
ATOM 1594 N N . LEU A 1 201 ? 32.164 -3.921 -35.937 1.00 83.75 201 LEU A N 1
ATOM 1595 C CA . LEU A 1 201 ? 32.897 -5.173 -35.755 1.00 83.75 201 LEU A CA 1
ATOM 1596 C C . LEU A 1 201 ? 32.292 -6.259 -36.659 1.00 83.75 201 LEU A C 1
ATOM 1598 O O . LEU A 1 201 ? 31.579 -7.141 -36.171 1.00 83.75 201 LEU A O 1
ATOM 1602 N N . PRO A 1 202 ? 32.545 -6.203 -37.981 1.00 75.31 202 PRO A N 1
ATOM 1603 C CA . PRO A 1 202 ? 31.937 -7.130 -38.922 1.00 75.31 202 PRO A CA 1
ATOM 1604 C C . PRO A 1 202 ? 32.414 -8.560 -38.654 1.00 75.31 202 PRO A C 1
ATOM 1606 O O . PRO A 1 202 ? 33.597 -8.880 -38.766 1.00 75.31 202 PRO A O 1
ATOM 1609 N N . ALA A 1 203 ? 31.469 -9.436 -38.323 1.00 80.56 203 ALA A N 1
ATOM 1610 C CA . ALA A 1 203 ? 31.687 -10.876 -38.279 1.00 80.56 203 ALA A CA 1
ATOM 1611 C C . ALA A 1 203 ? 31.377 -11.503 -39.645 1.00 80.56 203 ALA A C 1
ATOM 1613 O O . ALA A 1 203 ? 30.646 -10.935 -40.458 1.00 80.56 203 ALA A O 1
ATOM 1614 N N . GLY A 1 204 ? 31.917 -12.689 -39.912 1.00 83.94 204 GLY A N 1
ATOM 1615 C CA . GLY A 1 204 ? 31.739 -13.352 -41.197 1.00 83.94 204 GLY A CA 1
ATOM 1616 C C . GLY A 1 204 ? 32.152 -14.816 -41.190 1.00 83.94 204 GLY A C 1
ATOM 1617 O O . GLY A 1 204 ? 32.706 -15.322 -40.215 1.00 83.94 204 GLY A O 1
ATOM 1618 N N . PHE A 1 205 ? 31.891 -15.491 -42.302 1.00 78.19 205 PHE A N 1
ATOM 1619 C CA . PHE A 1 205 ? 32.336 -16.853 -42.557 1.00 78.19 205 PHE A CA 1
ATOM 1620 C C . PHE A 1 205 ? 33.646 -16.837 -43.352 1.00 78.19 205 PHE A C 1
ATOM 1622 O O . PHE A 1 205 ? 33.769 -16.124 -44.348 1.00 78.19 205 PHE A O 1
ATOM 1629 N N . LYS A 1 206 ? 34.619 -17.642 -42.912 1.00 79.81 206 LYS A N 1
ATOM 1630 C CA . LYS A 1 206 ? 35.917 -17.845 -43.572 1.00 79.81 206 LYS A CA 1
ATOM 1631 C C . LYS A 1 206 ? 35.949 -19.233 -44.212 1.00 79.81 206 LYS A C 1
ATOM 1633 O O . LYS A 1 206 ? 35.692 -20.229 -43.533 1.00 79.81 206 LYS A O 1
ATOM 1638 N N . GLN A 1 207 ? 36.287 -19.316 -45.497 1.00 76.81 207 GLN A N 1
ATOM 1639 C CA . GLN A 1 207 ? 36.430 -20.591 -46.201 1.00 76.81 207 GLN A CA 1
ATOM 1640 C C . GLN A 1 207 ? 37.587 -21.425 -45.618 1.00 76.81 207 GLN A C 1
ATOM 1642 O O . GLN A 1 207 ? 38.691 -20.933 -45.369 1.00 76.81 207 GLN A O 1
ATOM 1647 N N . ARG A 1 208 ? 37.340 -22.722 -45.392 1.00 71.00 208 ARG A N 1
ATOM 1648 C CA . ARG A 1 208 ? 38.332 -23.653 -44.832 1.00 71.00 208 ARG A CA 1
ATOM 1649 C C . ARG A 1 208 ? 39.487 -23.852 -45.820 1.00 71.00 208 ARG A C 1
ATOM 1651 O O . ARG A 1 208 ? 39.259 -24.291 -46.940 1.00 71.00 208 ARG A O 1
ATOM 1658 N N . GLY A 1 209 ? 40.718 -23.580 -45.381 1.00 69.81 209 GLY A N 1
ATOM 1659 C CA . GLY A 1 209 ? 41.938 -23.750 -46.187 1.00 69.81 209 GLY A CA 1
ATOM 1660 C C . GLY A 1 209 ? 42.742 -22.467 -46.394 1.00 69.81 209 GLY A C 1
ATOM 1661 O O . GLY A 1 209 ? 43.910 -22.550 -46.753 1.00 69.81 209 GLY A O 1
ATOM 1662 N N . ILE A 1 210 ? 42.159 -21.306 -46.092 1.00 71.25 210 ILE A N 1
ATOM 1663 C CA . ILE A 1 210 ? 42.844 -20.015 -46.206 1.00 71.25 210 ILE A CA 1
ATOM 1664 C C . ILE A 1 210 ? 43.547 -19.709 -44.898 1.00 71.25 210 ILE A C 1
ATOM 1666 O O . ILE A 1 210 ? 42.922 -19.636 -43.835 1.00 71.25 210 ILE A O 1
ATOM 1670 N N . ARG A 1 211 ? 44.865 -19.561 -44.979 1.00 68.94 211 ARG A N 1
ATOM 1671 C CA . ARG A 1 211 ? 45.725 -19.256 -43.840 1.00 68.94 211 ARG A CA 1
ATOM 1672 C C . ARG A 1 211 ? 46.357 -17.897 -44.077 1.00 68.94 211 ARG A C 1
ATOM 1674 O O . ARG A 1 211 ? 46.971 -17.666 -45.115 1.00 68.94 211 ARG A O 1
ATOM 1681 N N . VAL A 1 212 ? 46.178 -17.007 -43.112 1.00 68.25 212 VAL A N 1
ATOM 1682 C CA . VAL A 1 212 ? 46.946 -15.766 -43.049 1.00 68.25 212 VAL A CA 1
ATOM 1683 C C . VAL A 1 212 ? 48.146 -16.080 -42.161 1.00 68.25 212 VAL A C 1
ATOM 1685 O O . VAL A 1 212 ? 47.981 -16.682 -41.100 1.00 68.25 212 VAL A O 1
ATOM 1688 N N . ARG A 1 213 ? 49.365 -15.772 -42.609 1.00 66.31 213 ARG A N 1
ATOM 1689 C CA . ARG A 1 213 ? 50.548 -15.903 -41.746 1.00 66.31 213 ARG A CA 1
ATOM 16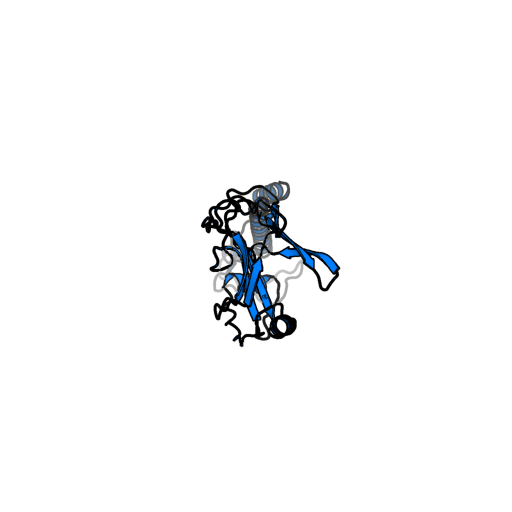90 C C . ARG A 1 213 ? 50.484 -14.830 -40.651 1.00 66.31 213 ARG A C 1
ATOM 1692 O O . ARG A 1 213 ? 50.066 -13.709 -40.923 1.00 66.31 213 ARG A O 1
ATOM 1699 N N . ASP A 1 214 ? 50.844 -15.199 -39.421 1.00 65.19 214 ASP A N 1
ATOM 1700 C CA . ASP A 1 214 ? 50.836 -14.322 -38.239 1.00 65.19 214 ASP A CA 1
ATOM 1701 C C . ASP A 1 214 ? 49.474 -13.658 -37.922 1.00 65.19 214 ASP A C 1
ATOM 1703 O O . ASP A 1 214 ? 49.362 -12.442 -37.760 1.00 65.19 214 ASP A O 1
ATOM 1707 N N . GLU A 1 215 ? 48.418 -14.477 -37.772 1.00 65.25 215 GLU A N 1
ATOM 1708 C CA . GLU A 1 215 ? 47.044 -14.032 -37.437 1.00 65.25 215 GLU A CA 1
ATOM 1709 C C . GLU A 1 215 ? 46.943 -13.200 -36.140 1.00 65.25 215 GLU A C 1
ATOM 1711 O O . GLU A 1 215 ? 45.981 -12.456 -35.964 1.00 65.25 215 GLU A O 1
ATOM 1716 N N . ALA A 1 216 ? 47.922 -13.299 -35.234 1.00 66.62 216 ALA A N 1
ATOM 1717 C CA . ALA A 1 216 ? 47.903 -12.626 -33.932 1.00 66.62 216 ALA A CA 1
ATOM 1718 C C . ALA A 1 216 ? 48.460 -11.188 -33.942 1.00 66.62 216 ALA A C 1
ATOM 1720 O O . ALA A 1 216 ? 48.356 -10.492 -32.932 1.00 66.62 216 ALA A O 1
ATOM 1721 N N . GLN A 1 217 ? 49.062 -10.726 -35.044 1.00 74.69 217 GLN A N 1
ATOM 1722 C CA . GLN A 1 217 ? 49.683 -9.401 -35.113 1.00 74.69 217 GLN A CA 1
ATOM 1723 C C . GLN A 1 217 ? 48.776 -8.403 -35.844 1.00 74.69 217 GLN A C 1
ATOM 1725 O O . GLN A 1 217 ? 48.296 -8.688 -36.937 1.00 74.69 217 GLN A O 1
ATOM 1730 N N . ALA A 1 218 ? 48.565 -7.203 -35.296 1.00 74.31 218 ALA A N 1
ATOM 1731 C CA . ALA A 1 218 ? 47.829 -6.145 -35.997 1.00 74.31 218 ALA A CA 1
ATOM 1732 C C . ALA A 1 218 ? 48.599 -5.676 -37.247 1.00 74.31 218 ALA A C 1
ATOM 1734 O O . ALA A 1 218 ? 49.822 -5.559 -37.197 1.00 74.31 218 ALA A O 1
ATOM 1735 N N . ILE A 1 219 ? 47.902 -5.443 -38.364 1.00 78.62 219 ILE A N 1
ATOM 1736 C CA . ILE A 1 219 ? 48.492 -4.917 -39.609 1.00 78.62 219 ILE A CA 1
ATOM 1737 C C . ILE A 1 219 ? 48.788 -3.427 -39.414 1.00 78.62 219 ILE A C 1
ATOM 1739 O O . ILE A 1 219 ? 47.904 -2.679 -38.989 1.00 78.62 219 ILE A O 1
ATOM 1743 N N . GLN A 1 220 ? 50.008 -2.985 -39.720 1.00 83.44 220 GLN A N 1
ATOM 1744 C CA . GLN A 1 220 ? 50.353 -1.564 -39.672 1.00 83.44 220 GLN A CA 1
ATOM 1745 C C . GLN A 1 220 ? 49.929 -0.843 -40.965 1.00 83.44 220 GLN A C 1
ATOM 1747 O O . GLN A 1 220 ? 49.929 -1.447 -42.041 1.00 83.44 220 GLN A O 1
ATOM 1752 N N . PRO A 1 221 ? 49.575 0.455 -40.914 1.00 77.19 221 PRO A N 1
ATOM 1753 C CA . PRO A 1 221 ? 49.271 1.220 -42.121 1.00 77.19 221 PRO A CA 1
ATOM 1754 C C . PRO A 1 221 ? 50.432 1.175 -43.131 1.00 77.19 221 PRO A C 1
ATOM 1756 O O . PRO A 1 221 ? 51.551 1.561 -42.806 1.00 77.19 221 PRO A O 1
ATOM 1759 N N . GLY A 1 222 ? 50.161 0.711 -44.356 1.00 81.69 222 GLY A N 1
ATOM 1760 C CA . GLY A 1 222 ? 51.163 0.561 -45.424 1.00 81.69 222 GLY A CA 1
ATOM 1761 C C . GLY A 1 222 ? 51.839 -0.817 -45.509 1.00 81.69 222 GLY A C 1
ATOM 1762 O O . GLY A 1 222 ? 52.653 -1.029 -46.405 1.00 81.69 222 GLY A O 1
ATOM 1763 N N . GLU A 1 223 ? 51.499 -1.756 -44.623 1.00 81.06 223 GLU A N 1
ATOM 1764 C CA . GLU A 1 223 ? 51.999 -3.136 -44.635 1.00 81.06 223 GLU A CA 1
ATOM 1765 C C . GLU A 1 223 ? 51.135 -4.032 -45.545 1.00 81.06 223 GLU A C 1
ATOM 1767 O O . GLU A 1 223 ? 49.909 -4.068 -45.420 1.00 81.06 223 GLU A O 1
ATOM 1772 N N . PHE A 1 224 ? 51.772 -4.786 -46.446 1.00 77.12 224 PHE A N 1
ATOM 1773 C CA . PHE A 1 224 ? 51.126 -5.844 -47.229 1.00 77.12 224 PHE A CA 1
ATOM 1774 C C . PHE A 1 224 ? 51.515 -7.202 -46.647 1.00 77.12 224 PHE A C 1
ATOM 1776 O O . PHE A 1 224 ? 52.698 -7.461 -46.433 1.00 77.12 224 PHE A O 1
ATOM 1783 N N . ARG A 1 225 ? 50.526 -8.068 -46.402 1.00 77.69 225 ARG A N 1
ATOM 1784 C CA . ARG A 1 225 ? 50.749 -9.423 -45.884 1.00 77.69 225 ARG A CA 1
ATOM 1785 C C . ARG A 1 225 ? 50.430 -10.480 -46.919 1.00 77.69 225 ARG A C 1
ATOM 1787 O O . ARG A 1 225 ? 49.414 -10.397 -47.607 1.00 77.69 225 ARG A O 1
ATOM 1794 N N . ASP A 1 226 ? 51.270 -11.503 -46.947 1.00 71.56 226 ASP A N 1
ATOM 1795 C CA . ASP A 1 226 ? 51.071 -12.664 -47.799 1.00 71.56 226 ASP A CA 1
ATOM 1796 C C . ASP A 1 226 ? 49.916 -13.529 -47.273 1.00 71.56 226 ASP A C 1
ATOM 1798 O O . ASP A 1 226 ? 49.819 -13.832 -46.078 1.00 71.56 226 ASP A O 1
ATOM 1802 N N . VAL A 1 227 ? 49.028 -13.935 -48.183 1.00 70.12 227 VAL A N 1
ATOM 1803 C CA . VAL A 1 227 ? 47.877 -14.798 -47.896 1.00 70.12 227 VAL A CA 1
ATOM 1804 C C . VAL A 1 227 ? 47.924 -16.005 -48.825 1.00 70.12 227 VAL A C 1
ATOM 1806 O O . VAL A 1 227 ? 47.920 -15.854 -50.046 1.00 70.12 227 VAL A O 1
ATOM 1809 N N . ASP A 1 228 ? 47.909 -17.206 -48.246 1.00 70.75 228 ASP A N 1
ATOM 1810 C CA . ASP A 1 228 ? 47.849 -18.455 -49.006 1.00 70.75 228 ASP A CA 1
ATOM 1811 C C . ASP A 1 228 ? 46.390 -18.742 -49.403 1.00 70.75 228 ASP A C 1
ATOM 1813 O O . ASP A 1 228 ? 45.605 -19.294 -48.623 1.00 70.75 228 ASP A O 1
ATOM 1817 N N . ALA A 1 229 ? 46.013 -18.341 -50.621 1.00 70.62 229 ALA A N 1
ATOM 1818 C CA . ALA A 1 229 ? 44.700 -18.599 -51.211 1.00 70.62 229 ALA A CA 1
ATOM 1819 C C . ALA A 1 229 ? 44.820 -19.620 -52.365 1.00 70.62 229 ALA A C 1
ATOM 1821 O O . ALA A 1 229 ? 45.350 -19.282 -53.426 1.00 70.62 229 ALA A O 1
ATOM 1822 N N . PRO A 1 230 ? 44.337 -20.870 -52.206 1.00 65.81 230 PRO A N 1
ATOM 1823 C CA . PRO A 1 230 ? 44.387 -21.874 -53.264 1.00 65.81 230 PRO A CA 1
ATOM 1824 C C . PRO A 1 230 ? 43.348 -21.557 -54.354 1.00 65.81 230 PRO A C 1
ATOM 1826 O O . PRO A 1 230 ? 42.228 -22.057 -54.335 1.00 65.81 230 PRO A O 1
ATOM 1829 N N . GLY A 1 231 ? 43.729 -20.704 -55.309 1.00 65.12 231 GLY A N 1
ATOM 1830 C CA . GLY A 1 231 ? 43.061 -20.561 -56.609 1.00 65.12 231 GLY A CA 1
ATOM 1831 C C . GLY A 1 231 ? 41.797 -19.694 -56.672 1.00 65.12 231 GLY A C 1
ATOM 1832 O O . GLY A 1 231 ? 41.015 -19.868 -57.601 1.00 65.12 231 GLY A O 1
ATOM 1833 N N . GLY A 1 232 ? 41.585 -18.756 -55.744 1.00 69.44 232 GLY A N 1
ATOM 1834 C CA . GLY A 1 232 ? 40.417 -17.862 -55.754 1.00 69.44 232 GLY A CA 1
ATOM 1835 C C . GLY A 1 232 ? 40.712 -16.456 -55.228 1.00 69.44 232 GLY A C 1
ATOM 1836 O O . GLY A 1 232 ? 41.775 -16.200 -54.664 1.00 69.44 232 GLY A O 1
ATOM 1837 N N . SER A 1 233 ? 39.765 -15.533 -55.412 1.00 72.44 233 SER A N 1
ATOM 1838 C CA . SER A 1 233 ? 39.843 -14.183 -54.844 1.00 72.44 233 SER A CA 1
ATOM 1839 C C . SER A 1 233 ? 39.718 -14.234 -53.320 1.00 72.44 233 SER A C 1
ATOM 1841 O O . SER A 1 233 ? 38.816 -14.879 -52.787 1.00 72.44 233 SER A O 1
ATOM 1843 N N . ILE A 1 234 ? 40.560 -13.480 -52.606 1.00 71.50 234 ILE A N 1
ATOM 1844 C CA . ILE A 1 234 ? 40.448 -13.292 -51.146 1.00 71.50 234 ILE A CA 1
ATOM 1845 C C . ILE A 1 234 ? 39.057 -12.745 -50.771 1.00 71.50 234 ILE A C 1
ATOM 1847 O O . ILE A 1 234 ? 38.555 -13.024 -49.690 1.00 71.50 234 ILE A O 1
ATOM 1851 N N . LYS A 1 235 ? 38.388 -12.005 -51.664 1.00 71.06 235 LYS A N 1
ATOM 1852 C CA . LYS A 1 235 ? 37.037 -11.484 -51.402 1.00 71.06 235 LYS A CA 1
ATOM 1853 C C . LYS A 1 235 ? 35.963 -12.571 -51.372 1.00 71.06 235 LYS A C 1
ATOM 1855 O O . LYS A 1 235 ? 35.042 -12.467 -50.575 1.00 71.06 235 LYS A O 1
ATOM 1860 N N . ASP A 1 236 ? 36.099 -13.613 -52.187 1.00 73.31 236 ASP A N 1
ATOM 1861 C CA . ASP A 1 236 ? 35.104 -14.697 -52.266 1.00 73.31 236 ASP A CA 1
ATOM 1862 C C . ASP A 1 236 ? 35.262 -15.695 -51.107 1.00 73.31 236 ASP A C 1
ATOM 1864 O O . ASP A 1 236 ? 34.357 -16.453 -50.766 1.00 73.31 236 ASP A O 1
ATOM 1868 N N . ALA A 1 237 ? 36.432 -15.661 -50.476 1.00 73.75 237 ALA A N 1
ATOM 1869 C CA . ALA A 1 237 ? 36.833 -16.486 -49.353 1.00 73.75 237 ALA A CA 1
ATOM 1870 C C . ALA A 1 237 ? 36.314 -16.022 -47.983 1.00 73.75 237 ALA A C 1
ATOM 1872 O O . ALA A 1 237 ? 36.262 -16.819 -47.037 1.00 73.75 237 ALA A O 1
ATOM 1873 N N . PHE A 1 238 ? 35.979 -14.736 -47.866 1.00 76.00 238 PHE A N 1
ATOM 1874 C CA . PHE A 1 238 ? 35.465 -14.117 -46.652 1.00 76.00 238 PHE A CA 1
ATOM 1875 C C . PHE A 1 238 ? 34.085 -13.530 -46.938 1.00 76.00 238 PHE A C 1
ATOM 1877 O O . PHE A 1 238 ? 33.958 -12.506 -47.603 1.00 76.00 238 PHE A O 1
ATOM 1884 N N . MET A 1 239 ? 33.043 -14.155 -46.395 1.00 81.25 239 MET A N 1
ATOM 1885 C CA . MET A 1 239 ? 31.688 -13.615 -46.450 1.00 81.25 239 MET A CA 1
ATOM 1886 C C . MET A 1 239 ? 31.401 -12.868 -45.152 1.00 81.25 239 MET A C 1
ATOM 1888 O O . MET A 1 239 ? 31.199 -13.499 -44.116 1.00 81.25 239 MET A O 1
ATOM 1892 N N . THR A 1 240 ? 31.355 -11.538 -45.187 1.00 82.25 240 THR A N 1
ATOM 1893 C CA . THR A 1 240 ? 30.871 -10.756 -44.043 1.00 82.25 240 THR A CA 1
ATOM 1894 C C . THR A 1 240 ? 29.361 -10.919 -43.897 1.00 82.25 240 THR A C 1
ATOM 1896 O O . THR A 1 240 ? 28.618 -11.002 -44.878 1.00 82.25 240 THR A O 1
ATOM 1899 N N . LEU A 1 241 ? 28.887 -10.996 -42.657 1.00 81.12 241 LEU A N 1
ATOM 1900 C CA . LEU A 1 241 ? 27.460 -10.984 -42.376 1.00 81.12 241 LEU A CA 1
ATOM 1901 C C . LEU A 1 241 ? 26.899 -9.601 -42.739 1.00 81.12 241 LEU A C 1
ATOM 1903 O O . LEU A 1 241 ? 27.493 -8.589 -42.356 1.00 81.12 241 LEU A O 1
ATOM 1907 N N . PRO A 1 242 ? 25.762 -9.528 -43.454 1.00 79.38 242 PRO A N 1
ATOM 1908 C CA . PRO A 1 242 ? 25.172 -8.261 -43.863 1.00 79.38 242 PRO A CA 1
ATOM 1909 C C . PRO A 1 242 ? 24.414 -7.623 -42.689 1.00 79.38 242 PRO A C 1
ATOM 1911 O O . PRO A 1 242 ? 23.182 -7.570 -42.677 1.00 79.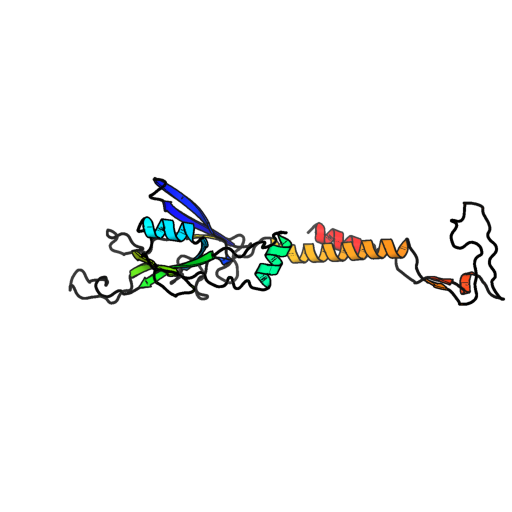38 242 PRO A O 1
ATOM 1914 N N . PHE A 1 243 ? 25.144 -7.158 -41.676 1.00 80.62 243 PHE A N 1
ATOM 1915 C CA . PHE A 1 243 ? 24.582 -6.309 -40.632 1.00 80.62 243 PHE A CA 1
ATOM 1916 C C . PHE A 1 243 ? 24.330 -4.913 -41.196 1.00 80.62 243 PHE A C 1
ATOM 1918 O O . PHE A 1 243 ? 25.135 -4.377 -41.955 1.00 80.62 243 PHE A O 1
ATOM 1925 N N . LYS A 1 244 ? 23.180 -4.336 -40.852 1.00 80.88 244 LYS A N 1
ATOM 1926 C CA . LYS A 1 244 ? 22.842 -2.969 -41.245 1.00 80.88 244 LYS A CA 1
ATOM 1927 C C . LYS A 1 244 ? 23.339 -1.995 -40.186 1.00 80.88 244 LYS A C 1
ATOM 1929 O O . LYS A 1 244 ? 23.252 -2.285 -38.995 1.00 80.88 244 LYS A O 1
ATOM 1934 N N . GLU A 1 245 ? 23.789 -0.834 -40.641 1.00 84.06 245 GLU A N 1
ATOM 1935 C CA . GLU A 1 245 ? 24.084 0.312 -39.784 1.00 84.06 245 GLU A CA 1
ATOM 1936 C C . GLU A 1 245 ? 22.841 0.755 -38.984 1.00 84.06 245 GLU A C 1
ATOM 1938 O O . GLU A 1 245 ? 21.703 0.458 -39.381 1.00 84.06 245 GLU A O 1
ATOM 1943 N N . PRO A 1 246 ? 23.029 1.488 -37.869 1.00 86.88 246 PRO A N 1
ATOM 1944 C CA . PRO A 1 246 ? 21.928 2.041 -37.089 1.00 86.88 246 PRO A CA 1
ATOM 1945 C C . PRO A 1 246 ? 20.917 2.795 -37.964 1.00 86.88 246 PRO A C 1
ATOM 1947 O O . PRO A 1 246 ? 21.248 3.751 -38.665 1.00 86.88 246 PRO A O 1
ATOM 1950 N N . SER A 1 247 ? 19.655 2.366 -37.919 1.00 89.12 247 SER A N 1
ATOM 1951 C CA . SER A 1 247 ? 18.598 2.958 -38.740 1.00 89.12 247 SER A CA 1
ATOM 1952 C C . SER A 1 247 ? 18.266 4.382 -38.285 1.00 89.12 247 SER A C 1
ATOM 1954 O O . SER A 1 247 ? 17.835 4.600 -37.152 1.00 89.12 247 SER A O 1
ATOM 1956 N N . GLN A 1 248 ? 18.364 5.342 -39.208 1.00 89.44 248 GLN A N 1
ATOM 1957 C CA . GLN A 1 248 ? 17.944 6.729 -38.978 1.00 89.44 248 GLN A CA 1
ATOM 1958 C C . GLN A 1 248 ? 16.446 6.846 -38.665 1.00 89.44 248 GLN A C 1
ATOM 1960 O O . GLN A 1 248 ? 16.052 7.651 -37.829 1.00 89.44 248 GLN A O 1
ATOM 1965 N N . THR A 1 249 ? 15.602 6.006 -39.270 1.00 88.25 249 THR A N 1
ATOM 1966 C CA . THR A 1 249 ? 14.159 5.974 -38.980 1.00 88.25 249 THR A CA 1
ATOM 1967 C C . THR A 1 249 ? 13.888 5.526 -37.545 1.00 88.25 249 THR A C 1
ATOM 1969 O O . THR A 1 249 ? 13.032 6.093 -36.871 1.00 88.25 249 THR A O 1
ATOM 1972 N N . LEU A 1 250 ? 14.642 4.538 -37.052 1.00 86.56 250 LEU A N 1
ATOM 1973 C CA . LEU A 1 250 ? 14.523 4.075 -35.670 1.00 86.56 250 LEU A CA 1
ATOM 1974 C C . LEU A 1 250 ? 15.024 5.135 -34.678 1.00 86.56 250 LEU A C 1
ATOM 1976 O O . LEU A 1 250 ? 14.402 5.335 -33.638 1.00 86.56 250 LEU A O 1
ATOM 1980 N N . LEU A 1 251 ? 16.098 5.855 -35.022 1.00 88.94 251 LEU A N 1
ATOM 1981 C CA . LEU A 1 251 ? 16.594 6.988 -34.237 1.00 88.94 251 LEU A CA 1
ATOM 1982 C C . LEU A 1 251 ? 15.568 8.129 -34.169 1.00 88.94 251 LEU A C 1
ATOM 1984 O O . LEU A 1 251 ? 15.325 8.667 -33.091 1.00 88.94 251 LEU A O 1
ATOM 1988 N N . GLN A 1 252 ? 14.930 8.464 -35.292 1.00 90.69 252 GLN A N 1
ATOM 1989 C CA . GLN A 1 252 ? 13.859 9.461 -35.339 1.00 90.69 252 GLN A CA 1
ATOM 1990 C C . GLN A 1 252 ? 12.659 9.036 -34.492 1.00 90.69 252 GLN A C 1
ATOM 1992 O O . GLN A 1 252 ? 12.175 9.831 -33.693 1.00 90.69 252 GLN A O 1
ATOM 1997 N N . LEU A 1 253 ? 12.228 7.776 -34.602 1.00 85.75 253 LEU A N 1
ATOM 1998 C CA . LEU A 1 253 ? 11.128 7.239 -33.802 1.00 85.75 253 LEU A CA 1
ATOM 1999 C C . LEU A 1 253 ? 11.452 7.259 -32.301 1.00 85.75 253 LEU A C 1
ATOM 2001 O O . LEU A 1 253 ? 10.613 7.668 -31.503 1.00 85.75 253 LEU A O 1
ATOM 2005 N N . MET A 1 254 ? 12.676 6.888 -31.912 1.00 88.38 254 MET A N 1
ATOM 2006 C CA . MET A 1 254 ? 13.149 7.033 -30.532 1.00 88.38 254 MET A CA 1
ATOM 2007 C C . MET A 1 254 ? 13.104 8.500 -30.086 1.00 88.38 254 MET A C 1
ATOM 2009 O O . MET A 1 254 ? 12.618 8.784 -28.996 1.00 88.38 254 MET A O 1
ATOM 2013 N N . GLY A 1 255 ? 13.558 9.426 -30.935 1.00 87.12 255 GLY A N 1
ATOM 2014 C CA . GLY A 1 255 ? 13.498 10.864 -30.678 1.00 87.12 255 GLY A CA 1
ATOM 2015 C C . GLY A 1 255 ? 12.073 11.353 -30.429 1.00 87.12 255 GLY A C 1
ATOM 2016 O O . GLY A 1 255 ? 11.831 12.009 -29.421 1.00 87.12 255 GLY A O 1
ATOM 2017 N N . THR A 1 256 ? 11.118 10.964 -31.278 1.00 88.94 256 THR A N 1
ATOM 2018 C CA . THR A 1 256 ? 9.698 11.309 -31.113 1.00 88.94 256 THR A CA 1
ATOM 2019 C C . THR A 1 256 ? 9.131 10.773 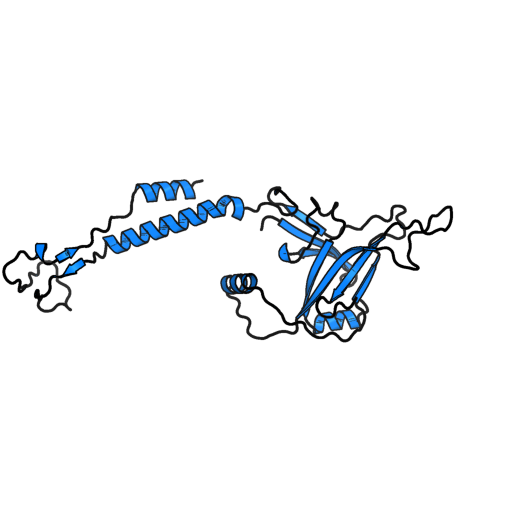-29.799 1.00 88.94 256 THR A C 1
ATOM 2021 O O . THR A 1 256 ? 8.454 11.509 -29.089 1.00 88.94 256 THR A O 1
ATOM 2024 N N . VAL A 1 257 ? 9.440 9.521 -29.445 1.00 86.94 257 VAL A N 1
ATOM 2025 C CA . VAL A 1 257 ? 8.968 8.876 -28.205 1.00 86.94 257 VAL A CA 1
ATOM 2026 C C . VAL A 1 257 ? 9.554 9.528 -26.950 1.00 86.94 257 VAL A C 1
ATOM 2028 O O . VAL A 1 257 ? 8.889 9.559 -25.923 1.00 86.94 257 VAL A O 1
ATOM 2031 N N . VAL A 1 258 ? 10.787 10.035 -27.014 1.00 86.62 258 VAL A N 1
ATOM 2032 C CA . VAL A 1 258 ? 11.439 10.737 -25.895 1.00 86.62 258 VAL A CA 1
ATOM 2033 C C . VAL A 1 258 ? 10.959 12.186 -25.773 1.00 86.62 258 VAL A C 1
ATOM 2035 O O . VAL A 1 258 ? 10.940 12.726 -24.672 1.00 86.62 258 VAL A O 1
ATOM 2038 N N . SER A 1 259 ? 10.593 12.823 -26.889 1.00 84.06 259 SER A N 1
ATOM 2039 C CA . SER A 1 259 ? 10.087 14.203 -26.910 1.00 84.06 259 SER A CA 1
ATOM 2040 C C . SER A 1 259 ? 8.602 14.350 -26.560 1.00 84.06 259 SER A C 1
ATOM 2042 O O . SER A 1 259 ? 8.150 15.477 -26.370 1.00 84.06 259 SER A O 1
ATOM 2044 N N . ALA A 1 260 ? 7.856 13.242 -26.549 1.00 72.38 260 ALA A N 1
ATOM 2045 C CA . ALA A 1 260 ? 6.433 13.183 -26.216 1.00 72.38 260 ALA A CA 1
ATOM 2046 C C . ALA A 1 260 ? 6.216 13.106 -24.698 1.00 72.38 260 ALA A C 1
ATOM 2048 O O . ALA A 1 260 ? 5.256 13.752 -24.224 1.00 72.38 260 ALA A O 1
#

InterPro domains:
  IPR056909 Phage SU10 portal protein [PF23899] (18-255)

Foldseek 3Di:
DQKWKWFWDQDPVVRGIDTHTADPVQWDFDQPDQEPQRTQKIKGKDKDAPVVVVVCCVVVVWPDDDDFQDPPPDDPVNVVVCVVVVHDDPDDTRIWIKMWMFHFAADVPPADADPPPRDGPNGTATWTWIATPPVRDTTDIGGQADPPDPVNDGDDRMDMDGPARDPGNGHDDPCNVLVVLVVLLVVLVVVLVVLAVCVVVWDWDAAPPKDWPPPPDDADVPDDGDIDDDPDDPVVRTGTDPRDHRDPVSVVVSVVSVVD

pLDDT: mean 84.59, std 8.03, range [63.06, 95.75]

Sequence (260 aa):
AGSAFKKVYYDELLGRAVSKFVQADDLVVPYTATSIEDADAVMHTIKMSENDLRKKQVAGFYKDVELKPGYDQETEVEKKERALEGIKKTRDEDIFTIVEAHVYLDLEGFEDMDIQTGEPTGVKLPYIVTIESNTRSILSIRRNFNLNDPLKKKVEYFVHYRFLPGMGFYGFGLIHMIGGLSRTATTALRQLLDAGTLSNLPAGFKQRGIRVRDEAQAIQPGEFRDVDAPGGSIKDAFMTLPFKEPSQTLLQLMGTVVSA

Radius of gyration: 33.48 Å; chains: 1; bounding box: 90×39×85 Å

Secondary structure (DSSP, 8-state):
--EEEEEEEEETTTTEEEEEEE-STTEE--TT-SSSTT-SEEEEEEEEEHHHHHHHHHTTSS-----PPPP----HHHHHHHHHTT----S---EEEEEEEEEEE--TTSPPBPTTT-SB--PPEEEEEEEETTT--EEEEEE-S-TT-TT-PPP--EEEEESB--SSSSPBPHHHHHHHHHHHHHHHHHHHHHHHHHHHS--EEE-TT-EETTTTSPPPTT----EE-SSS-HHHHEEE--PPPPPHHHHHHHHHHHH-